Protein AF-0000000068150503 (afdb_homodimer)

InterPro domains:
  IPR011051 RmlC-like cupin domain superfamily [SSF51182] (28-133)
  IPR013096 Cupin 2, conserved barrel [PF07883] (53-126)
  IPR014710 RmlC-like jelly roll fold [G3DSA:2.60.120.10] (25-133)

pLDDT: mean 85.91, std 23.99, range [29.61, 98.94]

Organism: Rhizobium meliloti (strain 1021) (NCBI:txid266834)

Nearest PDB structures (foldseek):
  3h8u-assembly1_B  TM=7.677E-01  e=3.379E-06  Klebsiella pneumoniae subsp. pneumoniae MGH 78578
  3h8u-assembly1_A  TM=7.561E-01  e=9.563E-06  Klebsiella pneumoniae subsp. pneumoniae MGH 78578
  2q30-assembly1_A  TM=8.534E-01  e=2.963E-04  Oleidesulfovibrio alaskensis G20
  3i7d-assembly1_A  TM=6.944E-01  e=3.511E-05  Ruegeria pomeroyi DSS-3
  8x0v-assembly1_B  TM=6.786E-01  e=1.103E-04  Stachybotrys sp.

Foldseek 3Di:
DPPPPPDPPPPPPPPPPPPPQPQDPVGWDQKGKDFDDWDDDPVDPQKIKTKIKIKGDQWTWGAKKAFALQKKKKKFKQAAKWFWDKAPDDTDIHHHGDIDIDHRPIMTGTITGPGNHGMIMMMIIITGGPPDPDTIGHDDD/DPPPPPDPPPPPPPPPPPPPQPQPPVWWDQKGKDFDDWDDDPVDPQKIKTKIKIKGDQWTWGAKKAFALFKKKKKFKQAAKWFWDKAPDDTDIHHHGDIDIDHRPIITHTITGPGNHGMIMMMIIITGGPPDPDTIGHDDD

Structure (mmCIF, N/CA/C/O backbone):
data_AF-0000000068150503-model_v1
#
loop_
_entity.id
_entity.type
_entity.pdbx_description
1 polymer 'Conserved hypothetical exported protein'
#
loop_
_atom_site.group_PDB
_atom_site.id
_atom_site.type_symbol
_atom_site.label_atom_id
_atom_site.label_alt_id
_atom_site.label_comp_id
_atom_site.label_asym_id
_atom_site.label_entity_id
_atom_site.label_seq_id
_atom_site.pdbx_PDB_ins_code
_atom_site.Cartn_x
_atom_site.Cartn_y
_atom_site.Cartn_z
_atom_site.occupancy
_atom_site.B_iso_or_equiv
_atom_site.auth_seq_id
_atom_site.auth_comp_id
_atom_site.auth_asym_id
_atom_site.auth_atom_id
_atom_site.pdbx_PDB_model_num
ATOM 1 N N . MET A 1 1 ? -0.718 -32.125 64.562 1 30.86 1 MET A N 1
ATOM 2 C CA . MET A 1 1 ? -1.307 -32.375 63.281 1 30.86 1 MET A CA 1
ATOM 3 C C . MET A 1 1 ? -0.824 -31.359 62.25 1 30.86 1 MET A C 1
ATOM 5 O O . MET A 1 1 ? -1.175 -30.188 62.312 1 30.86 1 MET A O 1
ATOM 9 N N . ILE A 1 2 ? 0.486 -31.469 61.781 1 41.12 2 ILE A N 1
ATOM 10 C CA . ILE A 1 2 ? 1.284 -30.609 60.938 1 41.12 2 ILE A CA 1
ATOM 11 C C . ILE A 1 2 ? 0.647 -30.531 59.531 1 41.12 2 ILE A C 1
ATOM 13 O O . ILE A 1 2 ? 0.452 -31.562 58.875 1 41.12 2 ILE A O 1
ATOM 17 N N . LYS A 1 3 ? -0.2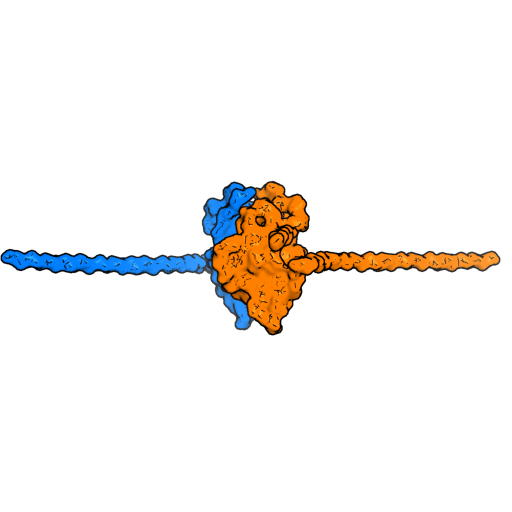42 -29.484 59.312 1 39.81 3 LYS A N 1
ATOM 18 C CA . LYS A 1 3 ? -0.907 -29.172 58.062 1 39.81 3 LYS A CA 1
ATOM 19 C C . LYS A 1 3 ? 0.107 -28.984 56.938 1 39.81 3 LYS A C 1
ATOM 21 O O . LYS A 1 3 ? 0.992 -28.125 57.031 1 39.81 3 LYS A O 1
ATOM 26 N N . THR A 1 4 ? 0.629 -30.031 56.25 1 37.84 4 THR A N 1
ATOM 27 C CA . THR A 1 4 ? 1.529 -30 55.094 1 37.84 4 THR A CA 1
ATOM 28 C C . THR A 1 4 ? 0.917 -29.203 53.938 1 37.84 4 THR A C 1
ATOM 30 O O . THR A 1 4 ? -0.194 -29.5 53.5 1 37.84 4 THR A O 1
ATOM 33 N N . LEU A 1 5 ? 1.122 -27.922 53.906 1 43.03 5 LEU A N 1
ATOM 34 C CA . LEU A 1 5 ? 0.71 -27.016 52.844 1 43.03 5 LEU A CA 1
ATOM 35 C C . LEU A 1 5 ? 1.316 -27.453 51.5 1 43.03 5 LEU A C 1
ATOM 37 O O . LEU A 1 5 ? 2.539 -27.547 51.375 1 43.03 5 LEU A O 1
ATOM 41 N N . HIS A 1 6 ? 0.652 -28.312 50.719 1 39 6 HIS A N 1
ATOM 42 C CA . HIS A 1 6 ? 1.068 -28.734 49.406 1 39 6 HIS A CA 1
ATOM 43 C C . HIS A 1 6 ? 1.061 -27.562 48.406 1 39 6 HIS A C 1
ATOM 45 O O . HIS A 1 6 ? 0.109 -26.781 48.406 1 39 6 HIS A O 1
ATOM 51 N N . PHE A 1 7 ? 2.213 -27.016 48.156 1 38.53 7 PHE A N 1
ATOM 52 C CA . PHE A 1 7 ? 2.457 -25.953 47.156 1 38.53 7 PHE A CA 1
ATOM 53 C C . PHE A 1 7 ? 2.141 -26.438 45.75 1 38.53 7 PHE A C 1
ATOM 55 O O . PHE A 1 7 ? 2.66 -27.469 45.312 1 38.53 7 PHE A O 1
ATOM 62 N N . ALA A 1 8 ? 0.939 -26.109 45.219 1 38.66 8 ALA A N 1
ATOM 63 C CA . ALA A 1 8 ? 0.504 -26.422 43.844 1 38.66 8 ALA A CA 1
ATOM 64 C C . ALA A 1 8 ? 1.353 -25.672 42.812 1 38.66 8 ALA A C 1
ATOM 66 O O . ALA A 1 8 ? 1.452 -24.438 42.875 1 38.66 8 ALA A O 1
ATOM 67 N N . VAL A 1 9 ? 2.449 -26.328 42.25 1 36.06 9 VAL A N 1
ATOM 68 C CA . VAL A 1 9 ? 3.262 -25.781 41.188 1 36.06 9 VAL A CA 1
ATOM 69 C C . VAL A 1 9 ? 2.426 -25.672 39.906 1 36.06 9 VAL A C 1
ATOM 71 O O . VAL A 1 9 ? 1.889 -26.672 39.406 1 36.06 9 VAL A O 1
ATOM 74 N N . VAL A 1 10 ? 1.718 -24.516 39.656 1 38.59 10 VAL A N 1
ATOM 75 C CA . VAL A 1 10 ? 1.025 -24.234 38.406 1 38.59 10 VAL A CA 1
ATOM 76 C C . VAL A 1 10 ? 2.033 -24.203 37.25 1 38.59 10 VAL A C 1
ATOM 78 O O . VAL A 1 10 ? 2.928 -23.359 37.219 1 38.59 10 VAL A O 1
ATOM 81 N N . LEU A 1 11 ? 2.377 -25.359 36.594 1 36.56 11 LEU A N 1
ATOM 82 C CA . LEU A 1 11 ? 3.174 -25.391 35.375 1 36.56 11 LEU A CA 1
ATOM 83 C C . LEU A 1 11 ? 2.461 -24.656 34.219 1 36.56 11 LEU A C 1
ATOM 85 O O . LEU A 1 11 ? 1.371 -25.047 33.812 1 36.56 11 LEU A O 1
ATOM 89 N N . ALA A 1 12 ? 2.66 -23.359 34.062 1 36.41 12 ALA A N 1
ATOM 90 C CA . ALA A 1 12 ? 2.18 -22.609 32.906 1 36.41 12 ALA A CA 1
ATOM 91 C C . ALA A 1 12 ? 2.822 -23.125 31.625 1 36.41 12 ALA A C 1
ATOM 93 O O . ALA A 1 12 ? 4.043 -23.078 31.484 1 36.41 12 ALA A O 1
ATOM 94 N N . ALA A 1 13 ? 2.199 -24.141 30.922 1 37.88 13 ALA A N 1
ATOM 95 C CA . ALA A 1 13 ? 2.613 -24.547 29.594 1 37.88 13 ALA A CA 1
ATOM 96 C C . ALA A 1 13 ? 2.592 -23.359 28.625 1 37.88 13 ALA A C 1
ATOM 98 O O . ALA A 1 13 ? 1.581 -22.656 28.516 1 37.88 13 ALA A O 1
ATOM 99 N N . LEU A 1 14 ? 3.756 -22.75 28.375 1 36.34 14 LEU A N 1
ATOM 100 C CA . LEU A 1 14 ? 3.953 -21.75 27.328 1 36.34 14 LEU A CA 1
ATOM 101 C C . LEU A 1 14 ? 3.529 -22.312 25.969 1 36.34 14 LEU A C 1
ATOM 103 O O . LEU A 1 14 ? 4.109 -23.281 25.484 1 36.34 14 LEU A O 1
ATOM 107 N N . LEU A 1 15 ? 2.236 -22.203 25.578 1 34.78 15 LEU A N 1
ATOM 108 C CA . LEU A 1 15 ? 1.796 -22.484 24.219 1 34.78 15 LEU A CA 1
ATOM 109 C C . LEU A 1 15 ? 2.594 -21.672 23.203 1 34.78 15 LEU A C 1
ATOM 111 O O . LEU A 1 15 ? 2.498 -20.438 23.188 1 34.78 15 LEU A O 1
ATOM 115 N N . SER A 1 16 ? 3.793 -22.109 22.812 1 33.41 16 SER A N 1
ATOM 116 C CA . SER A 1 16 ? 4.449 -21.5 21.656 1 33.41 16 SER A CA 1
ATOM 117 C C . SER A 1 16 ? 3.57 -21.578 20.422 1 33.41 16 SER A C 1
ATOM 119 O O . SER A 1 16 ? 3.18 -22.672 20 1 33.41 16 SER A O 1
ATOM 121 N N . GLY A 1 17 ? 2.684 -20.672 20.172 1 34.94 17 GLY A N 1
ATOM 122 C CA . GLY A 1 17 ? 1.996 -20.562 18.906 1 34.94 17 GLY A CA 1
ATOM 123 C C . GLY A 1 17 ? 2.938 -20.609 17.719 1 34.94 17 GLY A C 1
ATOM 124 O O . GLY A 1 17 ? 3.684 -19.656 17.469 1 34.94 17 GLY A O 1
ATOM 125 N N . THR A 1 18 ? 3.525 -21.781 17.359 1 33.75 18 THR A N 1
ATOM 126 C CA . THR A 1 18 ? 4.211 -21.859 16.078 1 33.75 18 THR A CA 1
ATOM 127 C C . THR A 1 18 ? 3.279 -21.453 14.938 1 33.75 18 THR A C 1
ATOM 129 O O . THR A 1 18 ? 2.209 -22.047 14.766 1 33.75 18 THR A O 1
ATOM 132 N N . ALA A 1 19 ? 3.242 -20.203 14.555 1 38.06 19 ALA A N 1
ATOM 133 C CA . ALA A 1 19 ? 2.641 -19.859 13.266 1 38.06 19 ALA A CA 1
ATOM 134 C C . ALA A 1 19 ? 3.168 -20.766 12.156 1 38.06 19 ALA A C 1
ATOM 136 O O . ALA A 1 19 ? 4.355 -20.734 11.836 1 38.06 19 ALA A O 1
ATOM 137 N N . LEU A 1 20 ? 2.613 -21.891 11.93 1 31.78 20 LEU A N 1
ATOM 138 C CA . LEU A 1 20 ? 2.863 -22.656 10.719 1 31.78 20 LEU A CA 1
ATOM 139 C C . LEU A 1 20 ? 2.881 -21.75 9.492 1 31.78 20 LEU A C 1
ATOM 141 O O . LEU A 1 20 ? 1.909 -21.031 9.234 1 31.78 20 LEU A O 1
ATOM 145 N N . ALA A 1 21 ? 4.023 -21.281 9.102 1 38.41 21 ALA A N 1
ATOM 146 C CA . ALA A 1 21 ? 4.152 -20.828 7.719 1 38.41 21 ALA A CA 1
ATOM 147 C C . ALA A 1 21 ? 3.689 -21.922 6.75 1 38.41 21 ALA A C 1
ATOM 149 O O . ALA A 1 21 ? 4.176 -23.047 6.793 1 38.41 21 ALA A O 1
ATOM 150 N N . HIS A 1 22 ? 2.516 -21.953 6.309 1 36.5 22 HIS A N 1
ATOM 151 C CA . HIS A 1 22 ? 2.092 -22.906 5.281 1 36.5 22 HIS A CA 1
ATOM 152 C C . HIS A 1 22 ? 3.109 -22.984 4.152 1 36.5 22 HIS A C 1
ATOM 154 O O . HIS A 1 22 ? 3.334 -22 3.443 1 36.5 22 HIS A O 1
ATOM 160 N N . ASP A 1 23 ? 4 -23.891 4 1 36.06 23 ASP A N 1
ATOM 161 C CA . ASP A 1 23 ? 4.816 -24.328 2.871 1 36.06 23 ASP A CA 1
ATOM 162 C C . ASP A 1 23 ? 3.945 -24.875 1.741 1 36.06 23 ASP A C 1
ATOM 164 O O . ASP A 1 23 ? 3.359 -25.953 1.864 1 36.06 23 ASP A O 1
ATOM 168 N N . SER A 1 24 ? 3.072 -24.297 0.95 1 39.59 24 SER A N 1
ATOM 169 C CA . SER A 1 24 ? 2.354 -24.922 -0.156 1 39.59 24 SER A CA 1
ATOM 170 C C . SER A 1 24 ? 3.312 -25.625 -1.113 1 39.59 24 SER A C 1
ATOM 172 O O . SER A 1 24 ? 4.359 -25.078 -1.463 1 39.59 24 SER A O 1
ATOM 174 N N . SER A 1 25 ? 3.311 -26.844 -1.47 1 38.25 25 SER A N 1
ATOM 175 C CA . SER A 1 25 ? 4.02 -27.875 -2.229 1 38.25 25 SER A CA 1
ATOM 176 C C . SER A 1 25 ? 4.309 -27.406 -3.652 1 38.25 25 SER A C 1
ATOM 178 O O . SER A 1 25 ? 5.41 -27.609 -4.168 1 38.25 25 SER A O 1
ATOM 180 N N . GLY A 1 26 ? 3.463 -27.594 -4.766 1 45.31 26 GLY A N 1
ATOM 181 C CA . GLY A 1 26 ? 3.785 -27.531 -6.18 1 45.31 26 GLY A CA 1
ATOM 182 C C . GLY A 1 26 ? 4.574 -26.281 -6.551 1 45.31 26 GLY A C 1
ATOM 183 O O . GLY A 1 26 ? 4.02 -25.328 -7.105 1 45.31 26 GLY A O 1
ATOM 184 N N . GLY A 1 27 ? 5.172 -25.469 -5.402 1 56.56 27 GLY A N 1
ATOM 185 C CA . GLY A 1 27 ? 5.18 -24.578 -4.254 1 56.56 27 GLY A CA 1
ATOM 186 C C . GLY A 1 27 ? 6.117 -23.391 -4.418 1 56.56 27 GLY A C 1
ATOM 187 O O . GLY A 1 27 ? 6.895 -23.344 -5.371 1 56.56 27 GLY A O 1
ATOM 188 N N . ASP A 1 28 ? 5.789 -22.312 -3.824 1 71.38 28 ASP A N 1
ATOM 189 C CA . ASP A 1 28 ? 6.707 -21.188 -3.617 1 71.38 28 ASP A CA 1
ATOM 190 C C . ASP A 1 28 ? 8.109 -21.688 -3.271 1 71.38 28 ASP A C 1
ATOM 192 O O . ASP A 1 28 ? 8.266 -22.672 -2.543 1 71.38 28 ASP A O 1
ATOM 196 N N . GLU A 1 29 ? 9.016 -21.469 -4.207 1 89.81 29 GLU A N 1
ATOM 197 C CA . GLU A 1 29 ? 10.391 -21.688 -3.771 1 89.81 29 GLU A CA 1
ATOM 198 C C . GLU A 1 29 ? 11.055 -20.375 -3.375 1 89.81 29 GLU A C 1
ATOM 200 O O . GLU A 1 29 ? 11.031 -19.406 -4.133 1 89.81 29 GLU A O 1
ATOM 205 N N . GLY A 1 30 ? 11.547 -20.438 -2.203 1 96.56 30 GLY A N 1
ATOM 206 C CA . GLY A 1 30 ? 12.242 -19.25 -1.739 1 96.56 30 GLY A CA 1
ATOM 207 C C . GLY A 1 30 ? 11.328 -18.062 -1.521 1 96.56 30 GLY A C 1
ATOM 208 O O . GLY A 1 30 ? 11.727 -16.922 -1.722 1 96.56 30 GLY A O 1
ATOM 209 N N . ALA A 1 31 ? 10.055 -18.391 -1.333 1 97.75 31 ALA A N 1
ATOM 210 C CA . ALA A 1 31 ? 9.102 -17.328 -1.073 1 97.75 31 ALA A CA 1
ATOM 211 C C . ALA A 1 31 ? 8.469 -17.469 0.309 1 97.75 31 ALA A C 1
ATOM 213 O O . ALA A 1 31 ? 8.055 -18.562 0.695 1 97.75 31 ALA A O 1
ATOM 214 N N . LYS A 1 32 ? 8.484 -16.406 1.091 1 97.5 32 LYS A N 1
ATOM 215 C CA . LYS A 1 32 ? 7.777 -16.297 2.365 1 97.5 32 LYS A CA 1
ATOM 216 C C . LYS A 1 32 ? 6.629 -15.305 2.285 1 97.5 32 LYS A C 1
ATOM 218 O O . LYS A 1 32 ? 6.84 -14.141 1.936 1 97.5 32 LYS A O 1
ATOM 223 N N . VAL A 1 33 ? 5.391 -15.805 2.586 1 97.88 33 VAL A N 1
ATOM 224 C CA . VAL A 1 33 ? 4.191 -14.984 2.504 1 97.88 33 VAL A CA 1
ATOM 225 C C . VAL A 1 33 ? 3.633 -14.742 3.906 1 97.88 33 VAL A C 1
ATOM 227 O O . VAL A 1 33 ? 3.303 -15.688 4.621 1 97.88 33 VAL A O 1
ATOM 230 N N . THR A 1 34 ? 3.52 -13.5 4.324 1 98.12 34 THR A N 1
ATOM 231 C CA . THR A 1 34 ? 3.113 -13.156 5.684 1 98.12 34 THR A CA 1
ATOM 232 C C . THR A 1 34 ? 2.014 -12.094 5.672 1 98.12 34 THR A C 1
ATOM 234 O O . THR A 1 34 ? 2.143 -11.07 5 1 98.12 34 THR A O 1
ATOM 237 N N . LEU A 1 35 ? 0.868 -12.414 6.383 1 98.56 35 LEU A N 1
ATOM 238 C CA . LEU A 1 35 ? -0.104 -11.359 6.66 1 98.56 35 LEU A CA 1
ATOM 239 C C . LEU A 1 35 ? 0.431 -10.383 7.699 1 98.56 35 LEU A C 1
ATOM 241 O O . LEU A 1 35 ? 0.533 -10.719 8.883 1 98.56 35 LEU A O 1
ATOM 245 N N . VAL A 1 36 ? 0.699 -9.109 7.273 1 98.69 36 VAL A N 1
ATOM 246 C CA . VAL A 1 36 ? 1.41 -8.211 8.18 1 98.69 36 VAL A CA 1
ATOM 247 C C . VAL A 1 36 ? 0.464 -7.117 8.672 1 98.69 36 VAL A C 1
ATOM 249 O O . VAL A 1 36 ? 0.811 -6.348 9.57 1 98.69 36 VAL A O 1
ATOM 252 N N . TYR A 1 37 ? -0.652 -7.016 8.125 1 98.75 37 TYR A N 1
ATOM 253 C CA . TYR A 1 37 ? -1.612 -5.984 8.508 1 98.75 37 TYR A CA 1
ATOM 254 C C . TYR A 1 37 ? -3.033 -6.406 8.148 1 98.75 37 TYR A C 1
ATOM 256 O O . TYR A 1 37 ? -3.264 -7.004 7.094 1 98.75 37 TYR A O 1
ATOM 264 N N . GLU A 1 38 ? -3.953 -6.148 8.969 1 98.81 38 GLU A N 1
ATOM 265 C CA . GLU A 1 38 ? -5.375 -6.316 8.688 1 98.81 38 GLU A CA 1
ATOM 266 C C . GLU A 1 38 ? -6.215 -5.312 9.469 1 98.81 38 GLU A C 1
ATOM 268 O O . GLU A 1 38 ? -5.992 -5.109 10.664 1 98.81 38 GLU A O 1
ATOM 273 N N . HIS A 1 39 ? -7.125 -4.676 8.789 1 98.81 39 HIS A N 1
ATOM 274 C CA . HIS A 1 39 ? -8.062 -3.756 9.43 1 98.81 39 HIS A CA 1
ATOM 275 C C . HIS A 1 39 ? -9.359 -3.66 8.641 1 98.81 39 HIS A C 1
ATOM 277 O O . HIS A 1 39 ? -9.344 -3.461 7.422 1 98.81 39 HIS A O 1
ATOM 283 N N . GLU A 1 40 ? -10.469 -3.785 9.367 1 98.75 40 GLU A N 1
ATOM 284 C CA . GLU A 1 40 ? -11.75 -3.525 8.719 1 98.75 40 GLU A CA 1
ATOM 285 C C . GLU A 1 40 ? -11.859 -2.068 8.281 1 98.75 40 GLU A C 1
ATOM 287 O O . GLU A 1 40 ? -11.406 -1.165 8.984 1 98.75 40 GLU A O 1
ATOM 292 N N . LEU A 1 41 ? -12.5 -1.891 7.137 1 98.75 41 LEU A N 1
ATOM 293 C CA . LEU A 1 41 ? -12.727 -0.533 6.652 1 98.75 41 LEU A CA 1
ATOM 294 C C . LEU A 1 41 ? -13.961 0.075 7.305 1 98.75 41 LEU A C 1
ATOM 296 O O . LEU A 1 41 ? -15.078 -0.411 7.102 1 98.75 41 LEU A O 1
ATOM 300 N N . PRO A 1 42 ? -13.773 1.178 7.992 1 98.06 42 PRO A N 1
ATOM 301 C CA . PRO A 1 42 ? -14.906 1.738 8.727 1 98.06 42 PRO A CA 1
ATOM 302 C C . PRO A 1 42 ? -16.016 2.23 7.801 1 98.06 42 PRO A C 1
ATOM 304 O O . PRO A 1 42 ? -17.203 2.137 8.148 1 98.06 42 PRO A O 1
ATOM 307 N N . ASN A 1 43 ? -15.648 2.684 6.582 1 96.12 43 ASN A N 1
ATOM 308 C CA . ASN A 1 43 ? -16.641 3.309 5.719 1 96.12 43 ASN A CA 1
ATOM 309 C C . ASN A 1 43 ? -16.984 2.424 4.527 1 96.12 43 ASN A C 1
ATOM 311 O O . ASN A 1 43 ? -17.594 2.887 3.559 1 96.12 43 ASN A O 1
ATOM 315 N N . VAL A 1 44 ? -16.547 1.212 4.535 1 97.81 44 VAL A N 1
ATOM 316 C CA . VAL A 1 44 ? -16.906 0.222 3.525 1 97.81 44 VAL A CA 1
ATOM 317 C C . VAL A 1 44 ? -17.297 -1.088 4.203 1 97.81 44 VAL A C 1
ATOM 319 O O . VAL A 1 44 ? -16.516 -2.041 4.23 1 97.81 44 VAL A O 1
ATOM 322 N N . PRO A 1 45 ? -18.547 -1.162 4.648 1 96.75 45 PRO A N 1
ATOM 323 C CA . PRO A 1 45 ? -18.969 -2.342 5.418 1 96.75 45 PRO A CA 1
ATOM 324 C C . PRO A 1 45 ? -18.703 -3.648 4.676 1 96.75 45 PRO A C 1
ATOM 326 O O . PRO A 1 45 ? -18.953 -3.746 3.473 1 96.75 45 PRO A O 1
ATOM 329 N N . GLY A 1 46 ? -18.078 -4.566 5.418 1 98.19 46 GLY A N 1
ATOM 330 C CA . GLY A 1 46 ? -17.859 -5.902 4.895 1 98.19 46 GLY A CA 1
ATOM 331 C C . GLY A 1 46 ? -16.516 -6.055 4.207 1 98.19 46 GLY A C 1
ATOM 332 O O . GLY A 1 46 ? -16.156 -7.148 3.754 1 98.19 46 GLY A O 1
ATOM 333 N N . LYS A 1 47 ? -15.781 -5 4.141 1 98.81 47 LYS A N 1
ATOM 334 C CA . LYS A 1 47 ? -14.477 -5.051 3.49 1 98.81 47 LYS A CA 1
ATOM 335 C C . LYS A 1 47 ? -13.359 -4.742 4.48 1 98.81 47 LYS A C 1
ATOM 337 O O . LYS A 1 47 ? -13.578 -4.035 5.469 1 98.81 47 LYS A O 1
ATOM 342 N N . SER A 1 48 ? -12.195 -5.32 4.207 1 98.88 48 SER A N 1
ATOM 343 C CA . SER A 1 48 ? -10.977 -5.059 4.961 1 98.88 48 SER A CA 1
ATOM 344 C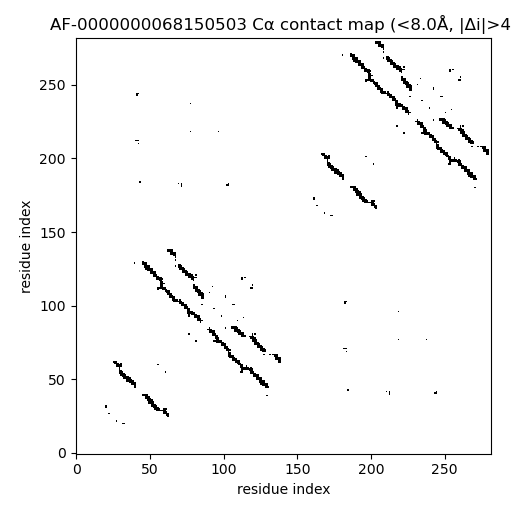 C . SER A 1 48 ? -9.82 -4.703 4.035 1 98.88 48 SER A C 1
ATOM 346 O O . SER A 1 48 ? -9.805 -5.105 2.869 1 98.88 48 SER A O 1
ATOM 348 N N . VAL A 1 49 ? -8.953 -3.885 4.574 1 98.94 49 VAL A N 1
ATOM 349 C CA . VAL A 1 49 ? -7.609 -3.803 4.016 1 98.94 49 VAL A CA 1
ATOM 350 C C . VAL A 1 49 ? -6.715 -4.859 4.66 1 98.94 49 VAL A C 1
ATOM 352 O O . VAL A 1 49 ? -6.688 -4.996 5.887 1 98.94 49 VAL A O 1
ATOM 355 N N . LYS A 1 50 ? -6.043 -5.629 3.848 1 98.88 50 LYS A N 1
ATOM 356 C CA . LYS A 1 50 ? -5.051 -6.602 4.301 1 98.88 50 LYS A CA 1
ATOM 357 C C . LYS A 1 50 ? -3.717 -6.395 3.59 1 98.88 50 LYS A C 1
ATOM 359 O O . LYS A 1 50 ? -3.676 -6.223 2.371 1 98.88 50 LYS A O 1
ATOM 364 N N . GLY A 1 51 ? -2.662 -6.277 4.367 1 98.81 51 GLY A N 1
ATOM 365 C CA . GLY A 1 51 ? -1.311 -6.223 3.832 1 98.81 51 GLY A CA 1
ATOM 366 C C . GLY A 1 51 ? -0.593 -7.559 3.887 1 98.81 51 GLY A C 1
ATOM 367 O O . GLY A 1 51 ? -0.435 -8.141 4.961 1 98.81 51 GLY A O 1
ATOM 368 N N . VAL A 1 52 ? -0.143 -8.023 2.764 1 98.81 52 VAL A N 1
ATOM 369 C CA . VAL A 1 52 ? 0.581 -9.289 2.654 1 98.81 52 VAL A CA 1
ATOM 370 C C . VAL A 1 52 ? 2 -9.031 2.152 1 98.81 52 VAL A C 1
ATOM 372 O O . VAL A 1 52 ? 2.189 -8.492 1.061 1 98.81 52 VAL A O 1
ATOM 375 N N . LEU A 1 53 ? 2.943 -9.383 2.969 1 98.81 53 LEU A N 1
ATOM 376 C CA . LEU A 1 53 ? 4.348 -9.258 2.592 1 98.81 53 LEU A CA 1
ATOM 377 C C . LEU A 1 53 ? 4.859 -10.555 1.975 1 98.81 53 LEU A C 1
ATOM 379 O O . LEU A 1 53 ? 4.719 -11.625 2.566 1 98.81 53 LEU A O 1
ATOM 383 N N . VAL A 1 54 ? 5.402 -10.445 0.801 1 98.75 54 VAL A N 1
ATOM 384 C CA . VAL A 1 54 ? 6.055 -11.57 0.137 1 98.75 54 VAL A CA 1
ATOM 385 C C . VAL A 1 54 ? 7.559 -11.328 0.071 1 98.75 54 VAL A C 1
ATOM 387 O O . VAL A 1 54 ? 8.008 -10.344 -0.521 1 98.75 54 VAL A O 1
ATOM 390 N N . GLU A 1 55 ? 8.281 -12.148 0.696 1 98.75 55 GLU A N 1
ATOM 391 C CA . GLU A 1 55 ? 9.742 -12.086 0.674 1 98.75 55 GLU A CA 1
ATOM 392 C C . GLU A 1 55 ? 10.336 -13.211 -0.176 1 98.75 55 GLU A C 1
ATOM 394 O O . GLU A 1 55 ? 10.109 -14.391 0.103 1 98.75 55 GLU A O 1
ATOM 399 N N . TYR A 1 56 ? 11.039 -12.828 -1.188 1 98.69 56 TYR A N 1
ATOM 400 C CA . TYR A 1 56 ? 11.688 -13.781 -2.074 1 98.69 56 TYR A CA 1
ATOM 401 C C . TYR A 1 56 ? 13.18 -13.891 -1.763 1 98.69 56 TYR A C 1
ATOM 403 O O . TYR A 1 56 ? 13.883 -12.883 -1.729 1 98.69 56 TYR A O 1
ATOM 411 N N . ALA A 1 57 ? 13.648 -15.078 -1.534 1 98.69 57 ALA A N 1
ATOM 412 C CA . ALA A 1 57 ? 15.086 -15.328 -1.549 1 98.69 57 ALA A CA 1
ATOM 413 C C . ALA A 1 57 ? 15.664 -15.133 -2.947 1 98.69 57 ALA A C 1
ATOM 415 O O . ALA A 1 57 ? 14.914 -14.992 -3.92 1 98.69 57 ALA A O 1
ATOM 416 N N . PRO A 1 58 ? 17.078 -14.984 -3.02 1 98.62 58 PRO A N 1
ATOM 417 C CA . PRO A 1 58 ? 17.656 -15 -4.363 1 98.62 58 PRO A CA 1
ATOM 418 C C . PRO A 1 58 ? 17.125 -16.141 -5.227 1 98.62 58 PRO A C 1
ATOM 420 O O . PRO A 1 58 ? 17.141 -17.297 -4.797 1 98.62 58 PRO A O 1
ATOM 423 N N . GLY A 1 59 ? 16.531 -15.789 -6.332 1 97.88 59 GLY A N 1
ATOM 424 C CA . GLY A 1 59 ? 16.016 -16.781 -7.258 1 97.88 59 GLY A CA 1
ATOM 425 C C . GLY A 1 59 ? 14.625 -17.281 -6.883 1 97.88 59 GLY A C 1
ATOM 426 O O . GLY A 1 59 ? 14.055 -18.125 -7.582 1 97.88 59 GLY A O 1
ATOM 427 N N . GLY A 1 60 ? 14.07 -16.75 -5.871 1 98.5 60 GLY A N 1
ATOM 428 C CA . GLY A 1 60 ? 12.781 -17.219 -5.383 1 98.5 60 GLY A CA 1
ATOM 429 C C . GLY A 1 60 ? 11.625 -16.828 -6.281 1 98.5 60 GLY A C 1
ATOM 430 O O . GLY A 1 60 ? 11.711 -15.852 -7.023 1 98.5 60 GLY A O 1
ATOM 431 N N . PHE A 1 61 ? 10.531 -17.594 -6.164 1 98.12 61 PHE A N 1
ATOM 432 C CA . PHE A 1 61 ? 9.344 -17.328 -6.973 1 98.12 61 PHE A CA 1
ATOM 433 C C . PHE A 1 61 ? 8.102 -17.922 -6.332 1 98.12 61 PHE A C 1
ATOM 435 O O . PHE A 1 61 ? 8.203 -18.75 -5.422 1 98.12 61 PHE A O 1
ATOM 442 N N . SER A 1 62 ? 6.973 -17.422 -6.758 1 97.06 62 SER A N 1
ATOM 443 C CA . SER A 1 62 ? 5.672 -17.984 -6.426 1 97.06 62 SER A CA 1
ATOM 444 C C . SER A 1 62 ? 5.035 -18.656 -7.641 1 97.06 62 SER A C 1
ATOM 446 O O . SER A 1 62 ? 5.105 -18.125 -8.75 1 97.06 62 SER A O 1
ATOM 448 N N . GLU A 1 63 ? 4.379 -19.781 -7.402 1 95.56 63 GLU A N 1
ATOM 449 C CA . GLU A 1 63 ? 3.621 -20.406 -8.477 1 95.56 63 GLU A CA 1
ATOM 450 C C . GLU A 1 63 ? 2.389 -19.594 -8.844 1 95.56 63 GLU A C 1
ATOM 452 O O . GLU A 1 63 ? 1.919 -18.766 -8.047 1 95.56 63 GLU A O 1
ATOM 457 N N . GLY A 1 64 ? 1.89 -19.797 -10.055 1 96.75 64 GLY A N 1
ATOM 458 C CA . GLY A 1 64 ? 0.686 -19.109 -10.484 1 96.75 64 GLY A CA 1
ATOM 459 C C . GLY A 1 64 ? -0.484 -19.297 -9.539 1 96.75 64 GLY A C 1
ATOM 460 O O . GLY A 1 64 ? -0.695 -20.391 -9.016 1 96.75 64 GLY A O 1
ATOM 461 N N . HIS A 1 65 ? -1.284 -18.266 -9.375 1 97.88 65 HIS A N 1
ATOM 462 C CA . HIS A 1 65 ? -2.375 -18.297 -8.406 1 97.88 65 HIS A CA 1
ATOM 463 C C . HIS A 1 65 ? -3.436 -17.25 -8.727 1 97.88 65 HIS A C 1
ATOM 465 O O . HIS A 1 65 ? -3.234 -16.406 -9.602 1 97.88 65 HIS A O 1
ATOM 471 N N . THR A 1 66 ? -4.566 -17.422 -8.102 1 98.19 66 THR A N 1
ATOM 472 C CA . THR A 1 66 ? -5.625 -16.422 -8.07 1 98.19 66 THR A CA 1
ATOM 473 C C . THR A 1 66 ? -5.906 -15.969 -6.641 1 98.19 66 THR A C 1
ATOM 475 O O . THR A 1 66 ? -5.363 -16.531 -5.688 1 98.19 66 THR A O 1
ATOM 478 N N . HIS A 1 67 ? -6.691 -14.906 -6.562 1 98.38 67 HIS A N 1
ATOM 479 C CA . HIS A 1 67 ? -7.141 -14.375 -5.281 1 98.38 67 HIS A CA 1
ATOM 480 C C . HIS A 1 67 ? -8.656 -14.453 -5.152 1 98.38 67 HIS A C 1
ATOM 482 O O . HIS A 1 67 ? -9.344 -14.82 -6.105 1 98.38 67 HIS A O 1
ATOM 488 N N . PRO A 1 68 ? -9.188 -14.227 -3.891 1 98 68 PRO A N 1
ATOM 489 C CA . PRO A 1 68 ? -10.648 -14.172 -3.799 1 98 68 PRO A CA 1
ATOM 490 C C . PRO A 1 68 ? -11.266 -13.234 -4.84 1 98 68 PRO A C 1
ATOM 492 O O . PRO A 1 68 ? -10.711 -12.18 -5.133 1 98 68 PRO A O 1
ATOM 495 N N . VAL A 1 69 ? -12.398 -13.562 -5.312 1 97.38 69 VAL A N 1
ATOM 496 C CA . VAL A 1 69 ? -13.047 -12.789 -6.371 1 97.38 69 VAL A CA 1
ATOM 497 C C . VAL A 1 69 ? -13.398 -11.398 -5.859 1 97.38 69 VAL A C 1
ATOM 499 O O . VAL A 1 69 ? -13.57 -10.461 -6.645 1 97.38 69 VAL A O 1
ATOM 502 N N . SER A 1 70 ? -13.445 -11.219 -4.582 1 98.12 70 SER A N 1
ATOM 503 C CA . SER A 1 70 ? -13.766 -9.93 -3.988 1 98.12 70 SER A CA 1
ATOM 504 C C . SER A 1 70 ? -12.531 -9.031 -3.916 1 98.12 70 SER A C 1
ATOM 506 O O . SER A 1 70 ? -12.633 -7.844 -3.607 1 98.12 70 SER A O 1
ATOM 508 N N . ALA A 1 71 ? -11.43 -9.562 -4.238 1 98.75 71 ALA A N 1
ATOM 509 C CA . ALA A 1 71 ? -10.188 -8.875 -3.904 1 98.75 71 ALA A CA 1
ATOM 510 C C . ALA A 1 71 ? -9.75 -7.949 -5.039 1 98.75 71 ALA A C 1
ATOM 512 O O . ALA A 1 71 ? -9.719 -8.359 -6.203 1 98.75 71 ALA A O 1
ATOM 513 N N . PHE A 1 72 ? -9.477 -6.711 -4.73 1 98.88 72 PHE A N 1
ATOM 514 C CA . PHE A 1 72 ? -8.602 -5.82 -5.484 1 98.88 72 PHE A CA 1
ATOM 515 C C . PHE A 1 72 ? -7.242 -5.699 -4.801 1 98.88 72 PHE A C 1
ATOM 517 O O . PHE A 1 72 ? -7.172 -5.516 -3.582 1 98.88 72 PHE A O 1
ATOM 524 N N . ILE A 1 73 ? -6.145 -5.777 -5.59 1 98.94 73 ILE A N 1
ATOM 525 C CA . ILE A 1 73 ? -4.809 -5.762 -5.004 1 98.94 73 ILE A CA 1
ATOM 526 C C . ILE A 1 73 ? -3.984 -4.641 -5.629 1 98.94 73 ILE A C 1
ATOM 528 O O . ILE A 1 73 ? -3.971 -4.48 -6.852 1 98.94 73 ILE A O 1
ATOM 532 N N . TYR A 1 74 ? -3.361 -3.871 -4.832 1 98.94 74 TYR A N 1
ATOM 533 C CA . TYR A 1 74 ? -2.291 -2.949 -5.191 1 98.94 74 TYR A CA 1
ATOM 534 C C . TYR A 1 74 ? -0.953 -3.422 -4.637 1 98.94 74 TYR A C 1
ATOM 536 O O . TYR A 1 74 ? -0.737 -3.406 -3.422 1 98.94 74 TYR A O 1
ATOM 544 N N . ALA A 1 75 ? -0.034 -3.816 -5.492 1 98.94 75 ALA A N 1
ATOM 545 C CA . ALA A 1 75 ? 1.23 -4.426 -5.082 1 98.94 75 ALA A CA 1
ATOM 546 C C . ALA A 1 75 ? 2.402 -3.484 -5.355 1 98.94 75 ALA A C 1
ATOM 548 O O . ALA A 1 75 ? 2.555 -2.98 -6.469 1 98.94 75 ALA A O 1
ATOM 549 N N . THR A 1 76 ? 3.205 -3.273 -4.387 1 98.94 76 THR A N 1
ATOM 550 C CA . THR A 1 76 ? 4.379 -2.41 -4.492 1 98.94 76 THR A CA 1
ATOM 551 C C . THR A 1 76 ? 5.648 -3.184 -4.16 1 98.94 76 THR A C 1
ATOM 553 O O . THR A 1 76 ? 5.719 -3.869 -3.139 1 98.94 76 THR A O 1
ATOM 556 N N . VAL A 1 77 ? 6.695 -3.02 -5.016 1 98.94 77 VAL A N 1
ATOM 557 C CA . VAL A 1 77 ? 7.992 -3.604 -4.695 1 98.94 77 VAL A CA 1
ATOM 558 C C . VAL A 1 77 ? 8.703 -2.742 -3.652 1 98.94 77 VAL A C 1
ATOM 560 O O . VAL A 1 77 ? 8.93 -1.552 -3.875 1 98.94 77 VAL A O 1
ATOM 563 N N . LEU A 1 78 ? 9.016 -3.412 -2.531 1 98.81 78 LEU A N 1
ATOM 564 C CA . LEU A 1 78 ? 9.672 -2.674 -1.46 1 98.81 78 LEU A CA 1
ATOM 565 C C . LEU A 1 78 ? 11.188 -2.73 -1.61 1 98.81 78 LEU A C 1
ATOM 567 O O . LEU A 1 78 ? 11.891 -1.798 -1.219 1 98.81 78 LEU A O 1
ATOM 571 N N . GLU A 1 79 ? 11.688 -3.781 -2.074 1 98.69 79 GLU A N 1
ATOM 572 C CA . GLU A 1 79 ? 13.109 -4.074 -2.199 1 98.69 79 GLU A CA 1
ATOM 573 C C . GLU A 1 79 ? 13.383 -4.969 -3.404 1 98.69 79 GLU A C 1
ATOM 575 O O . GLU A 1 79 ? 12.641 -5.91 -3.668 1 98.69 79 GLU A O 1
ATOM 580 N N . GLY A 1 80 ? 14.516 -4.652 -4.09 1 98.69 80 GLY A N 1
ATOM 581 C CA . GLY A 1 80 ? 14.883 -5.465 -5.242 1 98.69 80 GLY A CA 1
ATOM 582 C C . GLY A 1 80 ? 14 -5.219 -6.449 1 98.69 80 GLY A C 1
ATOM 583 O O . GLY A 1 80 ? 13.609 -4.082 -6.723 1 98.69 80 GLY A O 1
ATOM 584 N N . ALA A 1 81 ? 13.914 -6.27 -7.25 1 98.88 81 ALA A N 1
ATOM 585 C CA . ALA A 1 81 ? 13.109 -6.23 -8.469 1 98.88 81 ALA A CA 1
ATOM 586 C C . ALA A 1 81 ? 12.344 -7.535 -8.664 1 98.88 81 ALA A C 1
ATOM 588 O O . ALA A 1 81 ? 12.875 -8.617 -8.406 1 98.88 81 ALA A O 1
ATOM 589 N N . ILE A 1 82 ? 11.125 -7.379 -9.102 1 98.94 82 ILE A N 1
ATOM 590 C CA . ILE A 1 82 ? 10.234 -8.523 -9.242 1 98.94 82 ILE A CA 1
ATOM 591 C C . ILE A 1 82 ? 9.688 -8.578 -10.664 1 98.94 82 ILE A C 1
ATOM 593 O O . ILE A 1 82 ? 9.211 -7.57 -11.195 1 98.94 82 ILE A O 1
ATOM 597 N N . ARG A 1 83 ? 9.805 -9.703 -11.258 1 98.88 83 ARG A N 1
ATOM 598 C CA . ARG A 1 83 ? 9.148 -9.992 -12.523 1 98.88 83 ARG A CA 1
ATOM 599 C C . ARG A 1 83 ? 7.734 -10.508 -12.305 1 98.88 83 ARG A C 1
ATOM 601 O O . ARG A 1 83 ? 7.527 -11.461 -11.547 1 98.88 83 ARG A O 1
ATOM 608 N N . SER A 1 84 ? 6.742 -9.836 -12.938 1 98.81 84 SER A N 1
ATOM 609 C CA . SER A 1 84 ? 5.344 -10.164 -12.68 1 98.81 84 SER A CA 1
ATOM 610 C C . SER A 1 84 ? 4.539 -10.203 -13.977 1 98.81 84 SER A C 1
ATOM 612 O O . SER A 1 84 ? 4.773 -9.398 -14.883 1 98.81 84 SER A O 1
ATOM 614 N N . GLN A 1 85 ? 3.617 -11.102 -14.078 1 98.62 85 GLN A N 1
ATOM 615 C CA . GLN A 1 85 ? 2.641 -11.188 -15.156 1 98.62 85 GLN A CA 1
ATOM 616 C C . GLN A 1 85 ? 1.234 -11.422 -14.609 1 98.62 85 GLN A C 1
ATOM 618 O O . GLN A 1 85 ? 1.001 -12.383 -13.875 1 98.62 85 GLN A O 1
ATOM 623 N N . VAL A 1 86 ? 0.41 -10.562 -14.969 1 98.44 86 VAL A N 1
ATOM 624 C CA . VAL A 1 86 ? -1.004 -10.68 -14.633 1 98.44 86 VAL A CA 1
ATOM 625 C C . VAL A 1 86 ? -1.812 -10.992 -15.891 1 98.44 86 VAL A C 1
ATOM 627 O O . VAL A 1 86 ? -1.651 -10.328 -16.922 1 98.44 86 VAL A O 1
ATOM 630 N N . ASN A 1 87 ? -2.617 -12.016 -15.742 1 97.94 87 ASN A N 1
ATOM 631 C CA . ASN A 1 87 ? -3.355 -12.547 -16.875 1 97.94 87 ASN A CA 1
ATOM 632 C C . ASN A 1 87 ? -2.439 -12.781 -18.078 1 97.94 87 ASN A C 1
ATOM 634 O O . ASN A 1 87 ? -1.409 -13.453 -17.953 1 97.94 87 ASN A O 1
ATOM 638 N N . ASP A 1 88 ? -2.834 -12.359 -19.281 1 96.81 88 ASP A N 1
ATOM 639 C CA . ASP A 1 88 ? -2.049 -12.578 -20.484 1 96.81 88 ASP A CA 1
ATOM 640 C C . ASP A 1 88 ? -1.305 -11.312 -20.891 1 96.81 88 ASP A C 1
ATOM 642 O O . ASP A 1 88 ? -1.006 -11.117 -22.078 1 96.81 88 ASP A O 1
ATOM 646 N N . GLY A 1 89 ? -1.193 -10.461 -19.953 1 97.5 89 GLY A N 1
ATOM 647 C CA . GLY A 1 89 ? -0.417 -9.266 -20.219 1 97.5 89 GLY A CA 1
ATOM 648 C C . GLY A 1 89 ? 1.072 -9.531 -20.328 1 97.5 89 GLY A C 1
ATOM 649 O O . GLY A 1 89 ? 1.514 -10.68 -20.219 1 97.5 89 GLY A O 1
ATOM 650 N N . PRO A 1 90 ? 1.795 -8.523 -20.578 1 98.06 90 PRO A N 1
ATOM 651 C CA . PRO A 1 90 ? 3.246 -8.711 -20.672 1 98.06 90 PRO A CA 1
ATOM 652 C C . PRO A 1 90 ? 3.879 -9.062 -19.328 1 98.06 90 PRO A C 1
ATOM 654 O O . PRO A 1 90 ? 3.385 -8.648 -18.281 1 98.06 90 PRO A O 1
ATOM 657 N N . VAL A 1 91 ? 4.926 -9.82 -19.359 1 98.25 91 V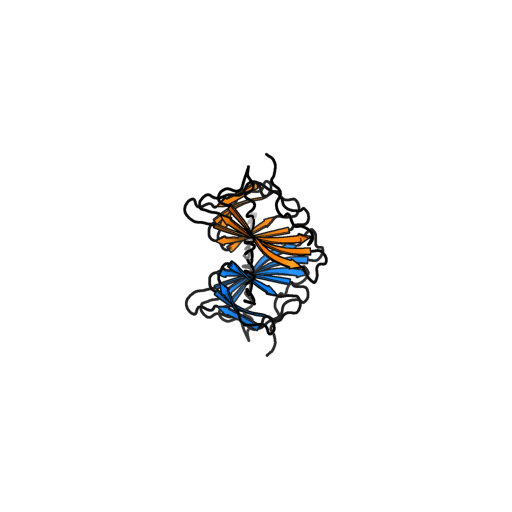AL A N 1
ATOM 658 C CA . VAL A 1 91 ? 5.793 -9.977 -18.203 1 98.25 91 VAL A CA 1
ATOM 659 C C . VAL A 1 91 ? 6.605 -8.703 -17.984 1 98.25 91 VAL A C 1
ATOM 661 O O . VAL A 1 91 ? 7.383 -8.305 -18.859 1 98.25 91 VAL A O 1
ATOM 664 N N . THR A 1 92 ? 6.484 -8.102 -16.875 1 98.81 92 THR A N 1
ATOM 665 C CA . THR A 1 92 ? 7.105 -6.809 -16.609 1 98.81 92 THR A CA 1
ATOM 666 C C . THR A 1 92 ? 7.965 -6.875 -15.352 1 98.81 92 THR A C 1
ATOM 668 O O . THR A 1 92 ? 7.594 -7.539 -14.375 1 98.81 92 THR A O 1
ATOM 671 N N . VAL A 1 93 ? 9.109 -6.199 -15.422 1 98.94 93 VAL A N 1
ATOM 672 C CA . VAL A 1 93 ? 9.953 -6.086 -14.242 1 98.94 93 VAL A CA 1
ATOM 673 C C . VAL A 1 93 ? 9.641 -4.789 -13.5 1 98.94 93 VAL A C 1
ATOM 675 O O . VAL A 1 93 ? 9.609 -3.715 -14.102 1 98.94 93 VAL A O 1
ATOM 678 N N . TYR A 1 94 ? 9.367 -4.887 -12.203 1 98.88 94 TYR A N 1
ATOM 679 C CA . TYR A 1 94 ? 9.125 -3.756 -11.32 1 98.88 94 TYR A CA 1
ATOM 680 C C . TYR A 1 94 ? 10.234 -3.631 -10.281 1 98.88 94 TYR A C 1
ATOM 682 O O . TYR A 1 94 ? 10.578 -4.605 -9.609 1 98.88 94 TYR A O 1
ATOM 690 N N . SER A 1 95 ? 10.773 -2.432 -10.164 1 98.69 95 SER A N 1
ATOM 691 C CA . SER A 1 95 ? 11.797 -2.166 -9.156 1 98.69 95 SER A CA 1
ATOM 692 C C . SER A 1 95 ? 11.195 -1.539 -7.906 1 98.69 95 SER A C 1
ATOM 694 O O . SER A 1 95 ? 10.023 -1.168 -7.891 1 98.69 95 SER A O 1
ATOM 696 N N . ALA A 1 96 ? 12.062 -1.48 -6.863 1 98.31 96 ALA A N 1
ATOM 697 C CA . ALA A 1 96 ? 11.602 -0.908 -5.602 1 98.31 96 ALA A CA 1
ATOM 698 C C . ALA A 1 96 ? 10.891 0.424 -5.828 1 98.31 96 ALA A C 1
ATOM 700 O O . ALA A 1 96 ? 11.406 1.295 -6.535 1 98.31 96 ALA A O 1
ATOM 701 N N . GLY A 1 97 ? 9.711 0.532 -5.27 1 97.75 97 GLY A N 1
ATOM 702 C CA . GLY A 1 97 ? 8.906 1.735 -5.406 1 97.75 97 GLY A CA 1
ATOM 703 C C . GLY A 1 97 ? 7.879 1.646 -6.516 1 97.75 97 GLY A C 1
ATOM 704 O O . GLY A 1 97 ? 6.914 2.408 -6.539 1 97.75 97 GLY A O 1
ATOM 705 N N . GLU A 1 98 ? 8.078 0.748 -7.445 1 98.5 98 GLU A N 1
ATOM 706 C CA . GLU A 1 98 ? 7.117 0.568 -8.523 1 98.5 98 GLU A CA 1
ATOM 707 C C . GLU A 1 98 ? 6.016 -0.413 -8.133 1 98.5 98 GLU A C 1
ATOM 709 O O . GLU A 1 98 ? 6.18 -1.188 -7.188 1 98.5 98 GLU A O 1
ATOM 714 N N . SER A 1 99 ? 4.867 -0.279 -8.906 1 98.81 99 SER A N 1
ATOM 715 C CA . SER A 1 99 ? 3.705 -1.038 -8.461 1 98.81 99 SER A CA 1
ATOM 716 C C . SER A 1 99 ? 2.918 -1.589 -9.648 1 98.81 99 SER A C 1
ATOM 718 O O . SER A 1 99 ? 3.16 -1.203 -10.789 1 98.81 99 SER A O 1
ATOM 720 N N . PHE A 1 100 ? 2.078 -2.543 -9.391 1 98.62 100 PHE A N 1
ATOM 721 C CA . PHE A 1 100 ? 1.051 -3.053 -10.289 1 98.62 100 PHE A CA 1
ATOM 722 C C . PHE A 1 100 ? -0.208 -3.428 -9.516 1 98.62 100 PHE A C 1
ATOM 724 O O . PHE A 1 100 ? -0.205 -3.441 -8.289 1 98.62 100 PHE A O 1
ATOM 731 N N . SER A 1 101 ? -1.289 -3.691 -10.25 1 98.75 101 SER A N 1
ATOM 732 C CA . SER A 1 101 ? -2.541 -4.066 -9.602 1 98.75 101 SER A CA 1
ATOM 733 C C . SER A 1 101 ? -3.084 -5.375 -10.164 1 98.75 101 SER A C 1
ATOM 735 O O . SER A 1 101 ? -2.752 -5.762 -11.281 1 98.75 101 SER A O 1
ATOM 737 N N . GLU A 1 102 ? -3.775 -6.066 -9.383 1 98.69 102 GLU A N 1
ATOM 738 C CA . GLU A 1 102 ? -4.578 -7.223 -9.758 1 98.69 102 GLU A CA 1
ATOM 739 C C . GLU A 1 102 ? -6.059 -6.988 -9.453 1 98.69 102 GLU A C 1
ATOM 741 O O . GLU A 1 102 ? -6.422 -6.664 -8.32 1 98.69 102 GLU A O 1
ATOM 746 N N . LEU A 1 103 ? -6.902 -7.141 -10.453 1 98.44 103 LEU A N 1
ATOM 747 C CA . LEU A 1 103 ? -8.336 -6.93 -10.312 1 98.44 103 LEU A CA 1
ATOM 748 C C . LEU A 1 103 ? -9.047 -8.227 -9.945 1 98.44 103 LEU A C 1
ATOM 750 O O . LEU A 1 103 ? -8.484 -9.312 -10.094 1 98.44 103 LEU A O 1
ATOM 754 N N . PRO A 1 104 ? -10.289 -8.07 -9.391 1 98.06 104 PRO A N 1
ATOM 755 C CA . PRO A 1 104 ? -11.062 -9.281 -9.102 1 98.06 104 PRO A CA 1
ATOM 756 C C . PRO A 1 104 ? -11.086 -10.258 -10.273 1 98.06 104 PRO A C 1
ATOM 758 O O . PRO A 1 104 ? -11.398 -9.867 -11.406 1 98.06 104 PRO A O 1
ATOM 761 N N . GLY A 1 105 ? -10.633 -11.453 -10.008 1 96.44 105 GLY A N 1
ATOM 762 C CA . GLY A 1 105 ? -10.711 -12.492 -11.016 1 96.44 105 GLY A CA 1
ATOM 763 C C . GLY A 1 105 ? -9.414 -12.688 -11.773 1 96.44 105 GLY A C 1
ATOM 764 O O . GLY A 1 105 ? -9.266 -13.656 -12.523 1 96.44 105 GLY A O 1
ATOM 765 N N . ASP A 1 106 ? -8.469 -11.82 -11.617 1 98.25 106 ASP A N 1
ATOM 766 C CA . ASP A 1 106 ? -7.215 -11.906 -12.352 1 98.25 106 ASP A CA 1
ATOM 767 C C . ASP A 1 106 ? -6.402 -13.117 -11.914 1 98.25 106 ASP A C 1
ATOM 769 O O . ASP A 1 106 ? -6.504 -13.555 -10.766 1 98.25 106 ASP A O 1
ATOM 773 N N . ARG A 1 107 ? -5.613 -13.609 -12.82 1 98.44 107 ARG A N 1
ATOM 774 C CA . ARG A 1 107 ? -4.609 -14.633 -12.578 1 98.44 107 ARG A CA 1
ATOM 775 C C . ARG A 1 107 ? -3.209 -14.031 -12.508 1 98.44 107 ARG A C 1
ATOM 777 O O . ARG A 1 107 ? -2.812 -13.266 -13.391 1 98.44 107 ARG A O 1
ATOM 784 N N . HIS A 1 108 ? -2.506 -14.289 -11.477 1 98.31 108 HIS A N 1
ATOM 785 C CA . HIS A 1 108 ? -1.105 -13.898 -11.344 1 98.31 108 HIS A CA 1
ATOM 786 C C . HIS A 1 108 ? -0.179 -15.055 -11.703 1 98.31 108 HIS A C 1
ATOM 788 O O . HIS A 1 108 ? 0.105 -15.914 -10.859 1 98.31 108 HIS A O 1
ATOM 794 N N . GLY A 1 109 ? 0.345 -15.023 -12.922 1 97.25 109 GLY A N 1
ATOM 795 C CA . GLY A 1 109 ? 1.012 -16.188 -13.477 1 97.25 109 GLY A CA 1
ATOM 796 C C . GLY A 1 109 ? 2.498 -16.219 -13.18 1 97.25 109 GLY A C 1
ATOM 797 O O . GLY A 1 109 ? 3.1 -17.297 -13.125 1 97.25 109 GLY A O 1
ATOM 798 N N . VAL A 1 110 ? 3.055 -15.055 -13.164 1 97.06 110 VAL A N 1
ATOM 799 C CA . VAL A 1 110 ? 4.48 -14.938 -12.883 1 97.06 110 VAL A CA 1
ATOM 800 C C . VAL A 1 110 ? 4.699 -13.977 -11.719 1 97.06 110 VAL A C 1
ATOM 802 O O . VAL A 1 110 ? 4.133 -12.883 -11.688 1 97.06 110 VAL A O 1
ATOM 805 N N . SER A 1 111 ? 5.375 -14.391 -10.766 1 98.31 111 SER A N 1
ATOM 806 C CA . SER A 1 111 ? 5.871 -13.57 -9.664 1 98.31 111 SER A CA 1
ATOM 807 C C . SER A 1 111 ? 7.207 -14.086 -9.141 1 98.31 111 SER A C 1
ATOM 809 O O . SER A 1 111 ? 7.258 -15.125 -8.484 1 98.31 111 SER A O 1
ATOM 811 N N . GLU A 1 112 ? 8.281 -13.328 -9.414 1 98.44 112 GLU A N 1
ATOM 812 C CA . GLU A 1 112 ? 9.578 -13.914 -9.07 1 98.44 112 GLU A CA 1
ATOM 813 C C . GLU A 1 112 ? 10.641 -12.836 -8.891 1 98.44 112 GLU A C 1
ATOM 815 O O . GLU A 1 112 ? 10.586 -11.789 -9.539 1 98.44 112 GLU A O 1
ATOM 820 N N . ASN A 1 113 ? 11.578 -13.172 -8.023 1 98.81 113 ASN A N 1
ATOM 821 C CA . ASN A 1 113 ? 12.781 -12.367 -7.828 1 98.81 113 ASN A CA 1
ATOM 822 C C . ASN A 1 113 ? 13.695 -12.43 -9.047 1 98.81 113 ASN A C 1
ATOM 824 O O . ASN A 1 113 ? 14.086 -13.516 -9.484 1 98.81 113 ASN A O 1
ATOM 828 N N . THR A 1 114 ? 14.078 -11.227 -9.555 1 98.75 114 THR A N 1
ATOM 829 C CA . THR A 1 114 ? 14.914 -11.219 -10.75 1 98.75 114 THR A CA 1
ATOM 830 C C . THR A 1 114 ? 16.359 -11.531 -10.391 1 98.75 114 THR A C 1
ATOM 832 O O . THR A 1 114 ? 17.156 -11.906 -11.258 1 98.75 114 THR A O 1
ATOM 835 N N . SER A 1 115 ? 16.703 -11.32 -9.141 1 98.88 115 SER A N 1
ATOM 836 C CA . SER A 1 115 ? 18.094 -11.5 -8.711 1 98.88 115 SER A CA 1
ATOM 837 C C . SER A 1 115 ? 18.344 -12.93 -8.227 1 98.88 115 SER A C 1
ATOM 839 O O . SER A 1 115 ? 17.516 -13.5 -7.508 1 98.88 115 SER A O 1
ATOM 841 N N . THR A 1 116 ? 19.453 -13.492 -8.594 1 98.38 116 THR A N 1
ATOM 842 C CA . THR A 1 116 ? 19.859 -14.797 -8.094 1 98.38 116 THR A CA 1
ATOM 843 C C . THR A 1 116 ? 20.766 -14.648 -6.879 1 98.38 116 THR A C 1
ATOM 845 O O . THR A 1 116 ? 21.203 -15.648 -6.293 1 98.38 116 THR A O 1
ATOM 848 N N . THR A 1 117 ? 21.062 -13.375 -6.43 1 98.75 117 THR A N 1
ATOM 849 C CA . THR A 1 117 ? 22.016 -13.211 -5.348 1 98.75 117 THR A CA 1
ATOM 850 C C . THR A 1 117 ? 21.438 -12.344 -4.23 1 98.75 117 THR A C 1
ATOM 852 O O . THR A 1 117 ? 21.938 -12.359 -3.104 1 98.75 117 THR A O 1
ATOM 855 N N . LYS A 1 118 ? 20.469 -11.516 -4.477 1 98.81 118 LYS A N 1
ATOM 856 C CA . LYS A 1 118 ? 19.875 -10.625 -3.482 1 98.81 118 LYS A CA 1
ATOM 857 C C . LYS A 1 118 ? 18.391 -10.922 -3.293 1 98.81 118 LYS A C 1
ATOM 859 O O . LYS A 1 118 ? 17.703 -11.32 -4.238 1 98.81 118 LYS A O 1
ATOM 864 N N . PRO A 1 119 ? 17.859 -10.703 -2.129 1 98.81 119 PRO A N 1
ATOM 865 C CA . PRO A 1 119 ? 16.438 -10.898 -1.907 1 98.81 119 PRO A CA 1
ATOM 866 C C . PRO A 1 119 ? 15.578 -9.797 -2.535 1 98.81 119 PRO A C 1
ATOM 868 O O . PRO A 1 119 ? 16.109 -8.781 -2.984 1 98.81 119 PRO A O 1
ATOM 871 N N . ALA A 1 120 ? 14.328 -10.047 -2.637 1 98.81 120 ALA A N 1
ATOM 872 C CA . ALA A 1 120 ? 13.328 -9.062 -3.025 1 98.81 120 ALA A CA 1
ATOM 873 C C . ALA A 1 120 ? 12.109 -9.125 -2.111 1 98.81 120 ALA A C 1
ATOM 875 O O . ALA A 1 120 ? 11.836 -10.164 -1.501 1 98.81 120 ALA A O 1
ATOM 876 N N . LYS A 1 121 ? 11.406 -7.941 -1.975 1 98.88 121 LYS A N 1
ATOM 877 C CA . LYS A 1 121 ? 10.203 -7.863 -1.153 1 98.88 121 LYS A CA 1
ATOM 878 C C . LYS A 1 121 ? 9.062 -7.18 -1.908 1 98.88 121 LYS A C 1
ATOM 880 O O . LYS A 1 121 ? 9.266 -6.145 -2.547 1 98.88 121 LYS A O 1
ATOM 885 N N . LEU A 1 122 ? 7.953 -7.816 -1.81 1 98.88 122 LEU A N 1
ATOM 886 C CA . LEU A 1 122 ? 6.715 -7.324 -2.404 1 98.88 122 LEU A CA 1
ATOM 887 C C . LEU A 1 122 ? 5.633 -7.156 -1.345 1 98.88 122 LEU A C 1
ATOM 889 O O . LEU A 1 122 ? 5.387 -8.07 -0.553 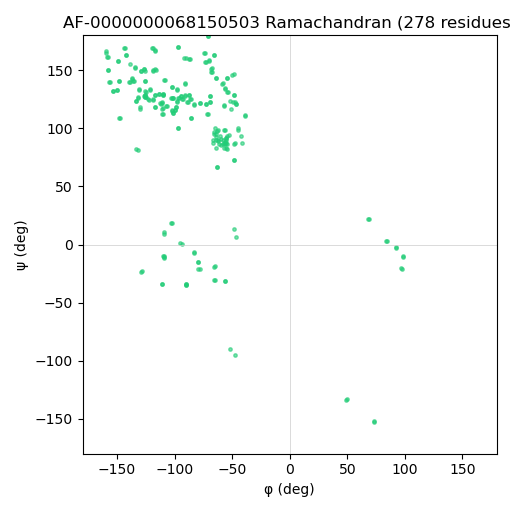1 98.88 122 LEU A O 1
ATOM 893 N N . LEU A 1 123 ? 5.066 -5.949 -1.25 1 98.94 123 LEU A N 1
ATOM 894 C CA . LEU A 1 123 ? 3.912 -5.723 -0.39 1 98.94 123 LEU A CA 1
ATOM 895 C C . LEU A 1 123 ? 2.627 -5.664 -1.211 1 98.94 123 LEU A C 1
ATOM 897 O O . LEU A 1 123 ? 2.469 -4.785 -2.064 1 98.94 123 LEU A O 1
ATOM 901 N N . ALA A 1 124 ? 1.781 -6.594 -0.988 1 98.94 124 ALA A N 1
ATOM 902 C CA . ALA A 1 124 ? 0.464 -6.621 -1.617 1 98.94 124 ALA A CA 1
ATOM 903 C C . ALA A 1 124 ? -0.609 -6.098 -0.667 1 98.94 124 ALA A C 1
ATOM 905 O O . ALA A 1 124 ? -0.885 -6.711 0.367 1 98.94 124 ALA A O 1
ATOM 906 N N . VAL A 1 125 ? -1.202 -5.012 -1.032 1 98.94 125 VAL A N 1
ATOM 907 C CA . VAL A 1 125 ? -2.303 -4.438 -0.265 1 98.94 125 VAL A CA 1
ATOM 908 C C . VAL A 1 125 ? -3.635 -4.836 -0.896 1 98.94 125 VAL A C 1
ATOM 910 O O . VAL A 1 125 ? -3.926 -4.465 -2.035 1 98.94 125 VAL A O 1
ATOM 913 N N . PHE A 1 126 ? -4.449 -5.562 -0.123 1 98.94 126 PHE A N 1
ATOM 914 C CA . PHE A 1 126 ? -5.754 -6.059 -0.547 1 98.94 126 PHE A CA 1
ATOM 915 C C . PHE A 1 126 ? -6.867 -5.148 -0.051 1 98.94 126 PHE A C 1
ATOM 917 O O . PHE A 1 126 ? -6.832 -4.68 1.09 1 98.94 126 PHE A O 1
ATOM 924 N N . VAL A 1 127 ? -7.801 -4.805 -0.894 1 98.94 127 VAL A N 1
ATOM 925 C CA . VAL A 1 127 ? -9.164 -4.508 -0.469 1 98.94 127 VAL A CA 1
ATOM 926 C C . VAL A 1 127 ? -10.07 -5.703 -0.756 1 98.94 127 VAL A C 1
ATOM 928 O O . VAL A 1 127 ? -10.273 -6.07 -1.915 1 98.94 127 VAL A O 1
ATOM 931 N N . VAL A 1 128 ? -10.578 -6.359 0.341 1 98.88 128 VAL A N 1
ATOM 932 C CA . VAL A 1 128 ? -11.164 -7.684 0.192 1 98.88 128 VAL A CA 1
ATOM 933 C C . VAL A 1 128 ? -12.273 -7.875 1.226 1 98.88 128 VAL A C 1
ATOM 935 O O . VAL A 1 128 ? -12.32 -7.164 2.232 1 98.88 128 VAL A O 1
ATOM 938 N N . ASP A 1 129 ? -13.203 -8.82 0.926 1 98.81 129 ASP A N 1
ATOM 939 C CA . ASP A 1 129 ? -14.211 -9.133 1.934 1 98.81 129 ASP A CA 1
ATOM 940 C C . ASP A 1 129 ? -13.555 -9.547 3.25 1 98.81 129 ASP A C 1
ATOM 942 O O . ASP A 1 129 ? -12.648 -10.375 3.264 1 98.81 129 ASP A O 1
ATOM 946 N N . THR A 1 130 ? -14.094 -8.969 4.301 1 98.69 130 THR A N 1
ATOM 947 C CA . THR A 1 130 ? -13.547 -9.188 5.633 1 98.69 130 THR A CA 1
ATOM 948 C C . THR A 1 130 ? -13.516 -10.68 5.965 1 98.69 130 THR A C 1
ATOM 950 O O . THR A 1 130 ? -12.578 -11.156 6.613 1 98.69 130 THR A O 1
ATOM 953 N N . ALA A 1 131 ? -14.383 -11.438 5.484 1 98.31 131 ALA A N 1
ATOM 954 C CA . ALA A 1 131 ? -14.555 -12.836 5.871 1 98.31 131 ALA A CA 1
ATOM 955 C C . ALA A 1 131 ? -13.531 -13.727 5.18 1 98.31 131 ALA A C 1
ATOM 957 O O . ALA A 1 131 ? -13.359 -14.891 5.551 1 98.31 131 ALA A O 1
ATOM 958 N N . GLU A 1 132 ? -12.883 -13.211 4.16 1 98.12 132 GLU A N 1
ATOM 959 C CA . GLU A 1 132 ? -11.891 -14.008 3.443 1 98.12 132 GLU A CA 1
ATOM 960 C C . GLU A 1 132 ? -10.656 -14.258 4.305 1 98.12 132 GLU A C 1
ATOM 962 O O . GLU A 1 132 ? -9.992 -13.312 4.738 1 98.12 132 GLU A O 1
ATOM 967 N N . THR A 1 133 ? -10.297 -15.523 4.535 1 96.62 133 THR A N 1
ATOM 968 C CA . THR A 1 133 ? -9.109 -15.867 5.312 1 96.62 133 THR A CA 1
ATOM 969 C C . THR A 1 133 ? -8.047 -16.484 4.418 1 96.62 133 THR A C 1
ATOM 971 O O . THR A 1 133 ? -6.848 -16.359 4.688 1 96.62 133 THR A O 1
ATOM 974 N N . GLU A 1 134 ? -8.508 -17.188 3.455 1 97.06 134 GLU A N 1
ATOM 975 C CA . GLU A 1 134 ? -7.594 -17.656 2.416 1 97.06 134 GLU A CA 1
ATOM 976 C C . GLU A 1 134 ? -7.473 -16.641 1.288 1 97.06 134 GLU A C 1
ATOM 978 O O . GLU A 1 134 ? -8.469 -16.297 0.642 1 97.06 134 GLU A O 1
ATOM 983 N N . LEU A 1 135 ? -6.238 -16.219 1.057 1 98.25 135 LEU A N 1
ATOM 984 C CA . LEU A 1 135 ? -6.094 -15.07 0.161 1 98.25 135 LEU A CA 1
ATOM 985 C C . LEU A 1 135 ? -5.492 -15.5 -1.173 1 98.25 135 LEU A C 1
ATOM 987 O O . LEU A 1 135 ? -5.438 -14.703 -2.115 1 98.25 135 LEU A O 1
ATOM 991 N N . THR A 1 136 ? -4.984 -16.688 -1.302 1 97.12 136 THR A N 1
ATOM 992 C CA . THR A 1 136 ? -4.352 -17.172 -2.521 1 97.12 136 THR A CA 1
ATOM 993 C C . THR A 1 136 ? -4.824 -18.594 -2.844 1 97.12 136 THR A C 1
ATOM 995 O O . THR A 1 136 ? -4.973 -19.422 -1.943 1 97.12 136 THR A O 1
ATOM 998 N N . PHE A 1 137 ? -5.047 -18.859 -4.121 1 96.19 137 PHE A N 1
ATOM 999 C CA . PHE A 1 137 ? -5.453 -20.172 -4.609 1 96.19 137 PHE A CA 1
ATOM 1000 C C . PHE A 1 137 ? -4.578 -20.609 -5.777 1 96.19 137 PHE A C 1
ATOM 1002 O O . PHE A 1 137 ? -4.555 -19.953 -6.82 1 96.19 137 PHE A O 1
ATOM 1009 N N . PRO A 1 138 ? -3.848 -21.688 -5.598 1 94.12 138 PRO A N 1
ATOM 1010 C CA . PRO A 1 138 ? -2.994 -22.156 -6.695 1 94.12 138 PRO A CA 1
ATOM 1011 C C . PRO A 1 138 ? -3.781 -22.453 -7.965 1 94.12 138 PRO A C 1
ATOM 1013 O O . PRO A 1 138 ? -4.914 -22.938 -7.895 1 94.12 138 PRO A O 1
ATOM 1016 N N . ILE A 1 139 ? -3.166 -22.031 -9.141 1 90.5 139 ILE A N 1
ATOM 1017 C CA . ILE A 1 139 ? -3.754 -22.406 -10.422 1 90.5 139 ILE A CA 1
ATOM 1018 C C . ILE A 1 139 ? -3.244 -23.797 -10.836 1 90.5 139 ILE A C 1
ATOM 1020 O O . ILE A 1 139 ? -2.053 -24.078 -10.711 1 90.5 139 ILE A O 1
ATOM 1024 N N . LYS A 1 140 ? -4.062 -24.812 -10.797 1 73.19 140 LYS A N 1
ATOM 1025 C CA . LYS A 1 140 ? -3.672 -26.141 -11.242 1 73.19 140 LYS A CA 1
ATOM 1026 C C . LYS A 1 140 ? -3.197 -26.109 -12.695 1 73.19 140 LYS A C 1
ATOM 1028 O O . LYS A 1 140 ? -3.736 -25.375 -13.516 1 73.19 140 LYS A O 1
ATOM 1033 N N . GLU A 1 141 ? -1.85 -26.516 -12.914 1 56.81 141 GLU A N 1
ATOM 1034 C CA . GLU A 1 141 ? -1.37 -26.703 -14.273 1 56.81 141 GLU A CA 1
ATOM 1035 C C . GLU A 1 141 ? -2.367 -27.516 -15.102 1 56.81 141 GLU A C 1
ATOM 1037 O O . GLU A 1 141 ? -3.139 -28.312 -14.555 1 56.81 141 GLU A O 1
ATOM 1042 N N . MET B 1 1 ? 4.434 35.375 -63.906 1 29.61 1 MET B N 1
ATOM 1043 C CA . MET B 1 1 ? 3.555 35.375 -62.719 1 29.61 1 MET B CA 1
ATOM 1044 C C . MET B 1 1 ? 4.051 34.375 -61.688 1 29.61 1 MET B C 1
ATOM 1046 O O . MET B 1 1 ? 4.035 33.188 -61.875 1 29.61 1 MET B O 1
ATOM 1050 N N . ILE B 1 2 ? 5.141 34.75 -60.906 1 40.25 2 ILE B N 1
ATOM 1051 C CA . ILE B 1 2 ? 5.945 34.031 -59.906 1 40.25 2 ILE B CA 1
ATOM 1052 C C . ILE B 1 2 ? 5.078 33.656 -58.719 1 40.25 2 ILE B C 1
ATOM 1054 O O . ILE B 1 2 ? 4.48 34.5 -58.062 1 40.25 2 ILE B O 1
ATOM 1058 N N . LYS B 1 3 ? 4.449 32.406 -58.812 1 38.31 3 LYS B N 1
ATOM 1059 C CA . LYS B 1 3 ? 3.65 31.812 -57.75 1 38.31 3 LYS B CA 1
ATOM 1060 C C . LYS B 1 3 ? 4.438 31.734 -56.438 1 38.31 3 LYS B C 1
ATOM 1062 O O . LYS B 1 3 ? 5.516 31.141 -56.406 1 38.31 3 LYS B O 1
ATOM 1067 N N . THR B 1 4 ? 4.473 32.781 -55.562 1 37.09 4 THR B N 1
ATOM 1068 C CA . THR B 1 4 ? 5.094 32.875 -54.25 1 37.09 4 THR B CA 1
ATOM 1069 C C . THR B 1 4 ? 4.504 31.812 -53.312 1 37.09 4 THR B C 1
ATOM 1071 O O . THR B 1 4 ? 3.291 31.766 -53.125 1 37.09 4 THR B O 1
ATOM 1074 N N . LEU B 1 5 ? 5.035 30.641 -53.344 1 42.19 5 LEU B N 1
ATOM 1075 C CA . LEU B 1 5 ? 4.691 29.547 -52.438 1 42.19 5 LEU B CA 1
ATOM 1076 C C . LEU B 1 5 ? 4.887 29.969 -50.969 1 42.19 5 LEU B C 1
ATOM 1078 O O . LEU B 1 5 ? 5.988 30.359 -50.594 1 42.19 5 LEU B O 1
ATOM 1082 N N .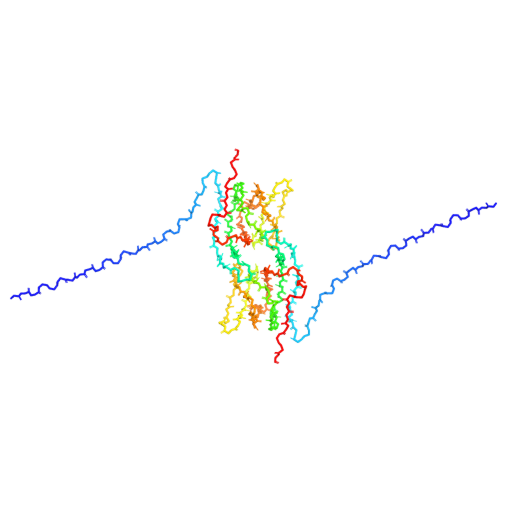 HIS B 1 6 ? 3.873 30.547 -50.344 1 37.59 6 HIS B N 1
ATOM 1083 C CA . HIS B 1 6 ? 3.902 30.906 -48.906 1 37.59 6 HIS B CA 1
ATOM 1084 C C . HIS B 1 6 ? 3.977 29.672 -48.031 1 37.59 6 HIS B C 1
ATOM 1086 O O . HIS B 1 6 ? 3.234 28.719 -48.219 1 37.59 6 HIS B O 1
ATOM 1092 N N . PHE B 1 7 ? 5.148 29.328 -47.625 1 38.31 7 PHE B N 1
ATOM 1093 C CA . PHE B 1 7 ? 5.422 28.25 -46.688 1 38.31 7 PHE B CA 1
ATOM 1094 C C . PHE B 1 7 ? 4.797 28.547 -45.312 1 38.31 7 PHE B C 1
ATOM 1096 O O . PHE B 1 7 ? 5.035 29.609 -44.75 1 38.31 7 PHE B O 1
ATOM 1103 N N . ALA B 1 8 ? 3.602 27.984 -45.031 1 38.5 8 ALA B N 1
ATOM 1104 C CA . ALA B 1 8 ? 2.914 28.094 -43.75 1 38.5 8 ALA B CA 1
ATOM 1105 C C . ALA B 1 8 ? 3.711 27.422 -42.625 1 38.5 8 ALA B C 1
ATOM 1107 O O . ALA B 1 8 ? 4.043 26.234 -42.719 1 38.5 8 ALA B O 1
ATOM 1108 N N . VAL B 1 9 ? 4.543 28.188 -41.844 1 35.59 9 VAL B N 1
ATOM 1109 C CA . VAL B 1 9 ? 5.273 27.719 -40.688 1 35.59 9 VAL B CA 1
ATOM 1110 C C . VAL B 1 9 ? 4.293 27.344 -39.562 1 35.59 9 VAL B C 1
ATOM 1112 O O . VAL B 1 9 ? 3.498 28.188 -39.125 1 35.59 9 VAL B O 1
ATOM 1115 N N . VAL B 1 10 ? 3.789 26.078 -39.562 1 38 10 VAL B N 1
ATOM 1116 C CA . VAL B 1 10 ? 2.982 25.578 -38.438 1 38 10 VAL B CA 1
ATOM 1117 C C . VAL B 1 10 ? 3.799 25.625 -37.156 1 38 10 VAL B C 1
ATOM 1119 O O . VAL B 1 10 ? 4.824 24.953 -37.031 1 38 10 VAL B O 1
ATOM 1122 N N . LEU B 1 11 ? 3.764 26.766 -36.344 1 35.47 11 LEU B N 1
ATOM 1123 C CA . LEU B 1 11 ? 4.348 26.859 -35 1 35.47 11 LEU B CA 1
ATOM 1124 C C . LEU B 1 11 ? 3.654 25.906 -34.031 1 35.47 11 LEU B C 1
ATOM 1126 O O . LEU B 1 11 ? 2.459 26.047 -33.781 1 35.47 11 LEU B O 1
ATOM 1130 N N . ALA B 1 12 ? 4.023 24.656 -34 1 35.38 12 ALA B N 1
ATOM 1131 C CA . ALA B 1 12 ? 3.521 23.766 -32.938 1 35.38 12 ALA B CA 1
ATOM 1132 C C . ALA B 1 12 ? 3.926 24.25 -31.562 1 35.38 12 ALA B C 1
ATOM 1134 O O . ALA B 1 12 ? 5.113 24.391 -31.266 1 35.38 12 ALA B O 1
ATOM 1135 N N . ALA B 1 13 ? 3.061 25.062 -30.859 1 36.59 13 ALA B N 1
ATOM 1136 C CA . ALA B 1 13 ? 3.232 25.422 -29.453 1 36.59 13 ALA B CA 1
ATOM 1137 C C . ALA B 1 13 ? 3.311 24.172 -28.578 1 36.59 13 ALA B C 1
ATOM 1139 O O . ALA B 1 13 ? 2.424 23.312 -28.625 1 36.59 13 ALA B O 1
ATOM 1140 N N . LEU B 1 14 ? 4.523 23.734 -28.219 1 35.66 14 LEU B N 1
ATOM 1141 C CA . LEU B 1 14 ? 4.77 22.703 -27.203 1 35.66 14 LEU B CA 1
ATOM 1142 C C . LEU B 1 14 ? 4.113 23.094 -25.875 1 35.66 14 LEU B C 1
ATOM 1144 O O . LEU B 1 14 ? 4.449 24.109 -25.281 1 35.66 14 LEU B O 1
ATOM 1148 N N . LEU B 1 15 ? 2.834 22.703 -25.625 1 34.41 15 LEU B N 1
ATOM 1149 C CA . LEU B 1 15 ? 2.215 22.828 -24.312 1 34.41 15 LEU B CA 1
ATOM 1150 C C . LEU B 1 15 ? 3.035 22.078 -23.266 1 34.41 15 LEU B C 1
ATOM 1152 O O . LEU B 1 15 ? 3.137 20.844 -23.297 1 34.41 15 LEU B O 1
ATOM 1156 N N . SER B 1 16 ? 4.102 22.672 -22.719 1 32.75 16 SER B N 1
ATOM 1157 C CA . SER B 1 16 ? 4.734 22.109 -21.531 1 32.75 16 SER B CA 1
ATOM 1158 C C . SER B 1 16 ? 3.742 22 -20.375 1 32.75 16 SER B C 1
ATOM 1160 O O . SER B 1 16 ? 3.158 22.984 -19.953 1 32.75 16 SER B O 1
ATOM 1162 N N . GLY B 1 17 ? 2.988 20.953 -20.25 1 34.38 17 GLY B N 1
ATOM 1163 C CA . GLY B 1 17 ? 2.23 20.672 -19.047 1 34.38 17 GLY B CA 1
ATOM 1164 C C . GLY B 1 17 ? 3.061 20.797 -17.781 1 34.38 17 GLY B C 1
ATOM 1165 O O . GLY B 1 17 ? 3.922 19.953 -17.516 1 34.38 17 GLY B O 1
ATOM 1166 N N . THR B 1 18 ? 3.432 22.016 -17.328 1 33.97 18 THR B N 1
ATOM 1167 C CA . THR B 1 18 ? 4.004 22.125 -16 1 33.97 18 THR B CA 1
ATOM 1168 C C . THR B 1 18 ? 3.076 21.516 -14.953 1 33.97 18 THR B C 1
ATOM 1170 O O . THR B 1 18 ? 1.9 21.875 -14.875 1 33.97 18 THR B O 1
ATOM 1173 N N . ALA B 1 19 ? 3.252 20.266 -14.609 1 37.34 19 ALA B N 1
ATOM 1174 C CA . ALA B 1 19 ? 2.645 19.766 -13.375 1 37.34 19 ALA B CA 1
ATOM 1175 C C . ALA B 1 19 ? 2.904 20.719 -12.211 1 37.34 19 ALA B C 1
ATOM 1177 O O . ALA B 1 19 ? 4.055 20.953 -11.836 1 37.34 19 ALA B O 1
ATOM 1178 N N . LEU B 1 20 ? 2.102 21.688 -12 1 32.5 20 LEU B N 1
ATOM 1179 C CA . LEU B 1 20 ? 2.109 22.453 -10.758 1 32.5 20 LEU B CA 1
ATOM 1180 C C . LEU B 1 20 ? 2.293 21.531 -9.555 1 32.5 20 LEU B C 1
ATOM 1182 O O . LEU B 1 20 ? 1.465 20.656 -9.305 1 32.5 20 LEU B O 1
ATOM 1186 N N . ALA B 1 21 ? 3.5 21.25 -9.203 1 37.53 21 ALA B N 1
ATOM 1187 C CA . ALA B 1 21 ? 3.688 20.812 -7.816 1 37.53 21 ALA B CA 1
ATOM 1188 C C . ALA B 1 21 ? 3.115 21.844 -6.844 1 37.53 21 ALA B C 1
ATOM 1190 O O . ALA B 1 21 ? 3.457 23.031 -6.91 1 37.53 21 ALA B O 1
ATOM 1191 N N . HIS B 1 22 ? 1.933 21.766 -6.426 1 35.91 22 HIS B N 1
ATOM 1192 C CA . HIS B 1 22 ? 1.433 22.656 -5.379 1 35.91 22 HIS B CA 1
ATOM 1193 C C . HIS B 1 22 ? 2.443 22.781 -4.242 1 35.91 22 HIS B C 1
ATOM 1195 O O . HIS B 1 22 ? 2.721 21.828 -3.533 1 35.91 22 HIS B O 1
ATOM 1201 N N . ASP B 1 23 ? 3.275 23.766 -4.102 1 35.81 23 ASP B N 1
ATOM 1202 C CA . ASP B 1 23 ? 4.055 24.25 -2.965 1 35.81 23 ASP B CA 1
ATOM 1203 C C . ASP B 1 23 ? 3.143 24.734 -1.841 1 35.81 23 ASP B C 1
ATOM 1205 O O . ASP B 1 23 ? 2.48 25.766 -1.972 1 35.81 23 ASP B O 1
ATOM 1209 N N . SER B 1 24 ? 2.314 24.094 -1.057 1 39.59 24 SER B N 1
ATOM 1210 C CA . SER B 1 24 ? 1.562 24.656 0.057 1 39.59 24 SER B CA 1
ATOM 1211 C C . SER B 1 24 ? 2.477 25.422 1.008 1 39.59 24 SER B C 1
ATOM 1213 O O . SER B 1 24 ? 3.539 24.938 1.39 1 39.59 24 SER B O 1
ATOM 1215 N N . SER B 1 25 ? 2.451 26.641 1.283 1 38.03 25 SER B N 1
ATOM 1216 C CA . SER B 1 25 ? 3.104 27.703 2.043 1 38.03 25 SER B CA 1
ATOM 1217 C C . SER B 1 25 ? 3.35 27.266 3.486 1 38.03 25 SER B C 1
ATOM 1219 O O . SER B 1 25 ? 4.438 27.484 4.027 1 38.03 25 SER B O 1
ATOM 1221 N N . GLY B 1 26 ? 2.475 27.562 4.543 1 45.34 26 GLY B N 1
ATOM 1222 C CA . GLY B 1 26 ? 2.742 27.594 5.973 1 45.34 26 GLY B CA 1
ATOM 1223 C C . GLY B 1 26 ? 3.504 26.391 6.469 1 45.34 26 GLY B C 1
ATOM 1224 O O . GLY B 1 26 ? 2.961 25.562 7.215 1 45.34 26 GLY B O 1
ATOM 1225 N N . GLY B 1 27 ? 4.062 25.328 5.297 1 55.75 27 GLY B N 1
ATOM 1226 C CA . GLY B 1 27 ? 4.047 24.359 4.207 1 55.75 27 GLY B CA 1
ATOM 1227 C C . GLY B 1 27 ? 5.059 23.25 4.383 1 55.75 27 GLY B C 1
ATOM 1228 O O . GLY B 1 27 ? 5.871 23.266 5.309 1 55.75 27 GLY B O 1
ATOM 1229 N N . ASP B 1 28 ? 4.816 22.156 3.799 1 71.31 28 ASP B N 1
ATOM 1230 C CA . ASP B 1 28 ? 5.785 21.078 3.602 1 71.31 28 ASP B CA 1
ATOM 1231 C C . ASP B 1 28 ? 7.168 21.641 3.275 1 71.31 28 ASP B C 1
ATOM 1233 O O . ASP B 1 28 ? 7.289 22.625 2.543 1 71.31 28 ASP B O 1
ATOM 1237 N N . GLU B 1 29 ? 8.078 21.484 4.215 1 89.75 29 GLU B N 1
ATOM 1238 C CA . GLU B 1 29 ? 9.453 21.75 3.799 1 89.75 29 GLU B CA 1
ATOM 1239 C C . GLU B 1 29 ? 10.18 20.469 3.418 1 89.75 29 GLU B C 1
ATOM 1241 O O . GLU B 1 29 ? 10.195 19.5 4.188 1 89.75 29 GLU B O 1
ATOM 1246 N N . GLY B 1 30 ? 10.672 20.547 2.256 1 96.56 30 GLY B N 1
ATOM 1247 C CA . GLY B 1 30 ? 11.43 19.391 1.804 1 96.56 30 GLY B CA 1
ATOM 1248 C C . GLY B 1 30 ? 10.562 18.156 1.569 1 96.56 30 GLY B C 1
ATOM 1249 O O . GLY B 1 30 ? 11.008 17.031 1.781 1 96.56 30 GLY B O 1
ATOM 1250 N N . ALA B 1 31 ? 9.289 18.453 1.366 1 97.81 31 ALA B N 1
ATOM 1251 C CA . ALA B 1 31 ? 8.383 17.344 1.089 1 97.81 31 ALA B CA 1
ATOM 1252 C C . ALA B 1 31 ? 7.777 17.453 -0.306 1 97.81 31 ALA B C 1
ATOM 1254 O O . ALA B 1 31 ? 7.316 18.531 -0.697 1 97.81 31 ALA B O 1
ATOM 1255 N N . LYS B 1 32 ? 7.852 16.391 -1.086 1 97.44 32 LYS B N 1
ATOM 1256 C CA . LYS B 1 32 ? 7.172 16.266 -2.373 1 97.44 32 LYS B CA 1
ATOM 1257 C C . LYS B 1 32 ? 6.062 15.227 -2.311 1 97.44 32 LYS B C 1
ATOM 1259 O O . LYS B 1 32 ? 6.312 14.07 -1.954 1 97.44 32 LYS B O 1
ATOM 1264 N N . VAL B 1 33 ? 4.816 15.664 -2.645 1 97.81 33 VAL B N 1
ATOM 1265 C CA . VAL B 1 33 ? 3.65 14.789 -2.586 1 97.81 33 VAL B CA 1
ATOM 1266 C C . VAL B 1 33 ? 3.129 14.531 -3.998 1 97.81 33 VAL B C 1
ATOM 1268 O O . VAL B 1 33 ? 2.771 15.461 -4.719 1 97.81 33 VAL B O 1
ATOM 1271 N N . THR B 1 34 ? 3.07 13.289 -4.414 1 98.12 34 THR B N 1
ATOM 1272 C CA . THR B 1 34 ? 2.703 12.93 -5.777 1 98.12 34 THR B CA 1
ATOM 1273 C C . THR B 1 34 ? 1.646 11.828 -5.785 1 98.12 34 THR B C 1
ATOM 1275 O O . THR B 1 34 ? 1.804 10.805 -5.113 1 98.12 34 THR B O 1
ATOM 1278 N N . LEU B 1 35 ? 0.505 12.094 -6.523 1 98.56 35 LEU B N 1
ATOM 1279 C CA . LEU B 1 35 ? -0.418 11 -6.816 1 98.56 35 LEU B CA 1
ATOM 1280 C C . LEU B 1 35 ? 0.177 10.047 -7.848 1 98.56 35 LEU B C 1
ATOM 1282 O O . LEU B 1 35 ? 0.293 10.391 -9.023 1 98.56 35 LEU B O 1
ATOM 1286 N N . VAL B 1 36 ? 0.488 8.789 -7.418 1 98.69 36 VAL B N 1
ATOM 1287 C CA . VAL B 1 36 ? 1.252 7.918 -8.305 1 98.69 36 VAL B CA 1
ATOM 1288 C C . VAL B 1 36 ? 0.36 6.793 -8.82 1 98.69 36 VAL B C 1
ATOM 1290 O O . VAL B 1 36 ? 0.755 6.035 -9.711 1 98.69 36 VAL B O 1
ATOM 1293 N N . TYR B 1 37 ? -0.767 6.645 -8.297 1 98.75 37 TYR B N 1
ATOM 1294 C CA . TYR B 1 37 ? -1.681 5.578 -8.695 1 98.75 37 TYR B CA 1
ATOM 1295 C C . TYR B 1 37 ? -3.121 5.945 -8.359 1 98.75 37 TYR B C 1
ATOM 1297 O O . TYR B 1 37 ? -3.393 6.531 -7.309 1 98.75 37 TYR B O 1
ATOM 1305 N N . GLU B 1 38 ? -4.016 5.648 -9.203 1 98.81 38 GLU B N 1
ATOM 1306 C CA . GLU B 1 38 ? -5.445 5.762 -8.938 1 98.81 38 GLU B CA 1
ATOM 1307 C C . GLU B 1 38 ? -6.234 4.727 -9.742 1 98.81 38 GLU B C 1
ATOM 1309 O O . GLU B 1 38 ? -5.984 4.535 -10.93 1 98.81 38 GLU B O 1
ATOM 1314 N N . HIS B 1 39 ? -7.137 4.055 -9.07 1 98.81 39 HIS B N 1
ATOM 1315 C CA . HIS B 1 39 ? -8.023 3.1 -9.727 1 98.81 39 HIS B CA 1
ATOM 1316 C C . HIS B 1 39 ? -9.336 2.949 -8.961 1 98.81 39 HIS B C 1
ATOM 1318 O O . HIS B 1 39 ? -9.328 2.748 -7.742 1 98.81 39 HIS B O 1
ATOM 1324 N N . GLU B 1 40 ? -10.422 3.031 -9.719 1 98.75 40 GLU B N 1
ATOM 1325 C CA . GLU B 1 40 ? -11.703 2.721 -9.094 1 98.75 40 GLU B CA 1
ATOM 1326 C C . GLU B 1 40 ? -11.766 1.261 -8.656 1 98.75 40 GLU B C 1
ATOM 1328 O O . GLU B 1 40 ? -11.258 0.376 -9.352 1 98.75 40 GLU B O 1
ATOM 1333 N N . LEU B 1 41 ? -12.422 1.05 -7.52 1 98.75 41 LEU B N 1
ATOM 1334 C CA . LEU B 1 41 ? -12.609 -0.316 -7.039 1 98.75 41 LEU B CA 1
ATOM 1335 C C . LEU B 1 41 ? -13.805 -0.974 -7.711 1 98.75 41 LEU B C 1
ATOM 1337 O O . LEU B 1 41 ? -14.945 -0.532 -7.527 1 98.75 41 LEU B O 1
ATOM 1341 N N . PRO B 1 42 ? -13.562 -2.057 -8.398 1 98 42 PRO B N 1
ATOM 1342 C CA . PRO B 1 42 ? -14.664 -2.664 -9.148 1 98 42 PRO B CA 1
ATOM 1343 C C . PRO B 1 42 ? -15.773 -3.201 -8.242 1 98 42 PRO B C 1
ATOM 1345 O O . PRO B 1 42 ? -16.953 -3.162 -8.609 1 98 42 PRO B O 1
ATOM 1348 N N . ASN B 1 43 ? -15.406 -3.639 -7.02 1 96.12 43 ASN B N 1
ATOM 1349 C CA . ASN B 1 43 ? -16.391 -4.305 -6.176 1 96.12 43 ASN B CA 1
ATOM 1350 C C . ASN B 1 43 ? -16.797 -3.43 -4.992 1 96.12 43 ASN B C 1
ATOM 1352 O O . ASN B 1 43 ? -17.391 -3.916 -4.031 1 96.12 43 ASN B O 1
ATOM 1356 N N . VAL B 1 44 ? -16.391 -2.211 -4.988 1 97.88 44 VAL B N 1
ATOM 1357 C CA . VAL B 1 44 ? -16.797 -1.234 -3.986 1 97.88 44 VAL B CA 1
ATOM 1358 C C . VAL B 1 44 ? -17.234 0.057 -4.672 1 97.88 44 VAL B C 1
ATOM 1360 O O . VAL B 1 44 ? -16.5 1.04 -4.691 1 97.88 44 VAL B O 1
ATOM 1363 N N . PRO B 1 45 ? -18.484 0.082 -5.148 1 96.75 45 PRO B N 1
ATOM 1364 C CA . PRO B 1 45 ? -18.938 1.241 -5.926 1 96.75 45 PRO B CA 1
ATOM 1365 C C . PRO B 1 45 ? -18.719 2.561 -5.184 1 96.75 45 PRO B C 1
ATOM 1367 O O . PRO B 1 45 ? -19.016 2.652 -3.988 1 96.75 45 PRO B O 1
ATOM 1370 N N . GLY B 1 46 ? -18.125 3.51 -5.918 1 98.19 46 GLY B N 1
ATOM 1371 C CA . GLY B 1 46 ? -17.969 4.855 -5.395 1 98.19 46 GLY B CA 1
ATOM 1372 C C . GLY B 1 46 ? -16.641 5.062 -4.68 1 98.19 46 GLY B C 1
ATOM 1373 O O . GLY B 1 46 ? -16.344 6.164 -4.223 1 98.19 46 GLY B O 1
ATOM 1374 N N . LYS B 1 47 ? -15.883 4.027 -4.586 1 98.81 47 LYS B N 1
ATOM 1375 C CA . LYS B 1 47 ? -14.594 4.129 -3.91 1 98.81 47 LYS B CA 1
ATOM 1376 C C . LYS B 1 47 ? -13.438 3.863 -4.875 1 98.81 47 LYS B C 1
ATOM 1378 O O . LYS B 1 47 ? -13.609 3.145 -5.863 1 98.81 47 LYS B O 1
ATOM 1383 N N . SER B 1 48 ? -12.312 4.488 -4.586 1 98.88 48 SER B N 1
ATOM 1384 C CA . SER B 1 48 ? -11.07 4.281 -5.324 1 98.88 48 SER B CA 1
ATOM 1385 C C . SER B 1 48 ? -9.906 3.971 -4.379 1 98.88 48 SER B C 1
ATOM 1387 O O . SER B 1 48 ? -9.93 4.371 -3.211 1 98.88 48 SER B O 1
ATOM 1389 N N . VAL B 1 49 ? -9 3.184 -4.906 1 98.94 49 VAL B N 1
ATOM 1390 C CA . VAL 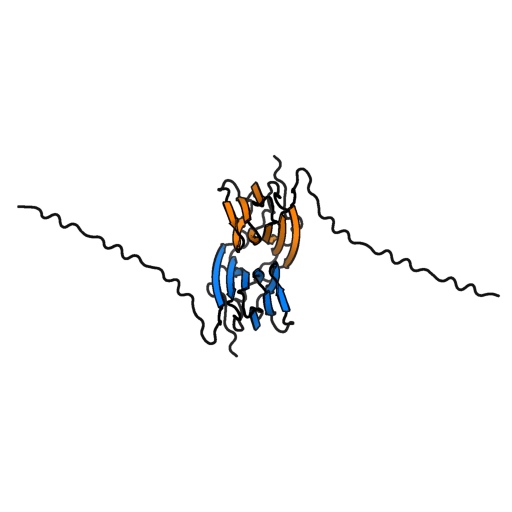B 1 49 ? -7.66 3.154 -4.324 1 98.94 49 VAL B CA 1
ATOM 1391 C C . VAL B 1 49 ? -6.797 4.246 -4.949 1 98.94 49 VAL B C 1
ATOM 1393 O O . VAL B 1 49 ? -6.762 4.387 -6.176 1 98.94 49 VAL B O 1
ATOM 1396 N N . LYS B 1 50 ? -6.176 5.047 -4.113 1 98.88 50 LYS B N 1
ATOM 1397 C CA . LYS B 1 50 ? -5.215 6.059 -4.551 1 98.88 50 LYS B CA 1
ATOM 1398 C C . LYS B 1 50 ? -3.885 5.902 -3.818 1 98.88 50 LYS B C 1
ATOM 1400 O O . LYS B 1 50 ? -3.857 5.742 -2.596 1 98.88 50 LYS B O 1
ATOM 1405 N N . GLY B 1 51 ? -2.807 5.82 -4.582 1 98.81 51 GLY B N 1
ATOM 1406 C CA . GLY B 1 51 ? -1.466 5.82 -4.02 1 98.81 51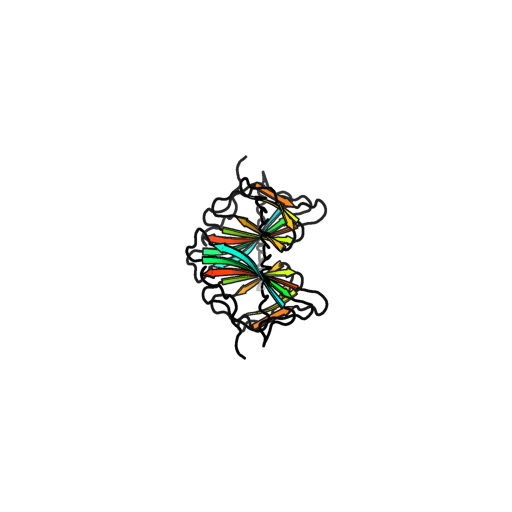 GLY B CA 1
ATOM 1407 C C . GLY B 1 51 ? -0.803 7.184 -4.059 1 98.81 51 GLY B C 1
ATOM 1408 O O . GLY B 1 51 ? -0.66 7.781 -5.129 1 98.81 51 GLY B O 1
ATOM 1409 N N . VAL B 1 52 ? -0.402 7.672 -2.926 1 98.81 52 VAL B N 1
ATOM 1410 C CA . VAL B 1 52 ? 0.267 8.961 -2.801 1 98.81 52 VAL B CA 1
ATOM 1411 C C . VAL B 1 52 ? 1.686 8.758 -2.273 1 98.81 52 VAL B C 1
ATOM 1413 O O . VAL B 1 52 ? 1.877 8.227 -1.178 1 98.81 52 VAL B O 1
ATOM 1416 N N . LEU B 1 53 ? 2.635 9.156 -3.07 1 98.81 53 LEU B N 1
ATOM 1417 C CA . LEU B 1 53 ? 4.035 9.078 -2.666 1 98.81 53 LEU B CA 1
ATOM 1418 C C . LEU B 1 53 ? 4.488 10.398 -2.043 1 98.81 53 LEU B C 1
ATOM 1420 O O . LEU B 1 53 ? 4.32 11.461 -2.639 1 98.81 53 LEU B O 1
ATOM 1424 N N . VAL B 1 54 ? 5.004 10.312 -0.861 1 98.75 54 VAL B N 1
ATOM 1425 C CA . VAL B 1 54 ? 5.602 11.461 -0.185 1 98.75 54 VAL B CA 1
ATOM 1426 C C . VAL B 1 54 ? 7.113 11.281 -0.095 1 98.75 54 VAL B C 1
ATOM 1428 O O . VAL B 1 54 ? 7.594 10.312 0.504 1 98.75 54 VAL B O 1
ATOM 1431 N N . GLU B 1 55 ? 7.816 12.133 -0.707 1 98.75 55 GLU B N 1
ATOM 1432 C CA . GLU B 1 55 ? 9.273 12.125 -0.659 1 98.75 55 GLU B CA 1
ATOM 1433 C C . GLU B 1 55 ? 9.805 13.273 0.201 1 98.75 55 GLU B C 1
ATOM 1435 O O . GLU B 1 55 ? 9.539 14.438 -0.085 1 98.75 55 GLU B O 1
ATOM 1440 N N . TYR B 1 56 ? 10.508 12.922 1.232 1 98.69 56 TYR B N 1
ATOM 1441 C CA . TYR B 1 56 ? 11.109 13.906 2.131 1 98.69 56 TYR B CA 1
ATOM 1442 C C . TYR B 1 56 ? 12.594 14.07 1.849 1 98.69 56 TYR B C 1
ATOM 1444 O O . TYR B 1 56 ? 13.344 13.086 1.833 1 98.69 56 TYR B O 1
ATOM 1452 N N . ALA B 1 57 ? 13.016 15.281 1.63 1 98.69 57 ALA B N 1
ATOM 1453 C CA . ALA B 1 57 ? 14.445 15.586 1.673 1 98.69 57 ALA B CA 1
ATOM 1454 C C . ALA B 1 57 ? 15 15.414 3.082 1 98.69 57 ALA B C 1
ATOM 1456 O O . ALA B 1 57 ? 14.242 15.25 4.039 1 98.69 57 ALA B O 1
ATOM 1457 N N . PRO B 1 58 ? 16.406 15.32 3.176 1 98.62 58 PRO B N 1
ATOM 1458 C CA . PRO B 1 58 ? 16.969 15.359 4.531 1 98.62 58 PRO B CA 1
ATOM 1459 C C . PRO B 1 58 ? 16.375 16.484 5.379 1 98.62 58 PRO B C 1
ATOM 1461 O O . PRO B 1 58 ? 16.344 17.641 4.945 1 98.62 58 PRO B O 1
ATOM 1464 N N . GLY B 1 59 ? 15.773 16.109 6.48 1 97.94 59 GLY B N 1
ATOM 1465 C CA . GLY B 1 59 ? 15.203 17.094 7.395 1 97.94 59 GLY B CA 1
ATOM 1466 C C . GLY B 1 59 ? 13.805 17.531 6.996 1 97.94 59 GLY B C 1
ATOM 1467 O O . GLY B 1 59 ? 13.188 18.344 7.684 1 97.94 59 GLY B O 1
ATOM 1468 N N . GLY B 1 60 ? 13.281 16.969 5.973 1 98.5 60 GLY B N 1
ATOM 1469 C CA . GLY B 1 60 ? 11.984 17.391 5.461 1 98.5 60 GLY B CA 1
ATOM 1470 C C . GLY B 1 60 ? 10.828 16.938 6.34 1 98.5 60 GLY B C 1
ATOM 1471 O O . GLY B 1 60 ? 10.945 15.969 7.086 1 98.5 60 GLY B O 1
ATOM 1472 N N . PHE B 1 61 ? 9.703 17.672 6.203 1 98.19 61 PHE B N 1
ATOM 1473 C CA . PHE B 1 61 ? 8.516 17.344 6.988 1 98.19 61 PHE B CA 1
ATOM 1474 C C . PHE B 1 61 ? 7.262 17.906 6.328 1 98.19 61 PHE B C 1
ATOM 1476 O O . PHE B 1 61 ? 7.348 18.734 5.422 1 98.19 61 PHE B O 1
ATOM 1483 N N . SER B 1 62 ? 6.156 17.344 6.73 1 97 62 SER B N 1
ATOM 1484 C CA . SER B 1 62 ? 4.84 17.859 6.375 1 97 62 SER B CA 1
ATOM 1485 C C . SER B 1 62 ? 4.156 18.5 7.582 1 97 62 SER B C 1
ATOM 1487 O O . SER B 1 62 ? 4.227 17.969 8.695 1 97 62 SER B O 1
ATOM 1489 N N . GLU B 1 63 ? 3.463 19.594 7.328 1 95.56 63 GLU B N 1
ATOM 1490 C CA . GLU B 1 63 ? 2.66 20.203 8.391 1 95.56 63 GLU B CA 1
ATOM 1491 C C . GLU B 1 63 ? 1.457 19.328 8.734 1 95.56 63 GLU B C 1
ATOM 1493 O O . GLU B 1 63 ? 1.034 18.5 7.926 1 95.56 63 GLU B O 1
ATOM 1498 N N . GLY B 1 64 ? 0.919 19.516 9.922 1 96.75 64 GLY B N 1
ATOM 1499 C CA . GLY B 1 64 ? -0.262 18.781 10.336 1 96.75 64 GLY B CA 1
ATOM 1500 C C . GLY B 1 64 ? -1.422 18.922 9.367 1 96.75 64 GLY B C 1
ATOM 1501 O O . GLY B 1 64 ? -1.669 20 8.844 1 96.75 64 GLY B O 1
ATOM 1502 N N . HIS B 1 65 ? -2.17 17.859 9.195 1 97.81 65 HIS B N 1
ATOM 1503 C CA . HIS B 1 65 ? -3.246 17.859 8.211 1 97.81 65 HIS B CA 1
ATOM 1504 C C . HIS B 1 65 ? -4.27 16.766 8.516 1 97.81 65 HIS B C 1
ATOM 1506 O O . HIS B 1 65 ? -4.043 15.922 9.391 1 97.81 65 HIS B O 1
ATOM 1512 N N . THR B 1 66 ? -5.391 16.875 7.859 1 98.19 66 THR B N 1
ATOM 1513 C CA . THR B 1 66 ? -6.402 15.836 7.812 1 98.19 66 THR B CA 1
ATOM 1514 C C . THR B 1 66 ? -6.641 15.375 6.375 1 98.19 66 THR B C 1
ATOM 1516 O O . THR B 1 66 ? -6.094 15.953 5.434 1 98.19 66 THR B O 1
ATOM 1519 N N . HIS B 1 67 ? -7.383 14.273 6.277 1 98.44 67 HIS B N 1
ATOM 1520 C CA . HIS B 1 67 ? -7.789 13.719 4.988 1 98.44 67 HIS B CA 1
ATOM 1521 C C . HIS B 1 67 ? -9.305 13.742 4.832 1 98.44 67 HIS B C 1
ATOM 1523 O O . HIS B 1 67 ? -10.023 14.078 5.773 1 98.44 67 HIS B O 1
ATOM 1529 N N . PRO B 1 68 ? -9.797 13.516 3.562 1 98.06 68 PRO B N 1
ATOM 1530 C CA . PRO B 1 68 ? -11.25 13.398 3.443 1 98.06 68 PRO B CA 1
ATOM 1531 C C . PRO B 1 68 ? -11.852 12.445 4.473 1 98.06 68 PRO B C 1
ATOM 1533 O O . PRO B 1 68 ? -11.258 11.406 4.781 1 98.06 68 PRO B O 1
ATOM 1536 N N . VAL B 1 69 ? -13.016 12.719 4.922 1 97.44 69 VAL B N 1
ATOM 1537 C CA . VAL B 1 69 ? -13.656 11.922 5.965 1 97.44 69 VAL B CA 1
ATOM 1538 C C . VAL B 1 69 ? -13.938 10.516 5.445 1 97.44 69 VAL B C 1
ATOM 1540 O O . VAL B 1 69 ? -14.094 9.578 6.23 1 97.44 69 VAL B O 1
ATOM 1543 N N . SER B 1 70 ? -13.953 10.336 4.168 1 98.12 70 SER B N 1
ATOM 1544 C CA . SER B 1 70 ? -14.203 9.031 3.57 1 98.12 70 SER B CA 1
ATOM 1545 C C . SER B 1 70 ? -12.93 8.188 3.521 1 98.12 70 SER B C 1
ATOM 1547 O O . SER B 1 70 ? -12.984 7 3.209 1 98.12 70 SER B O 1
ATOM 1549 N N . ALA B 1 71 ? -11.859 8.758 3.865 1 98.75 71 ALA B N 1
ATOM 1550 C CA . ALA B 1 71 ? -10.586 8.125 3.557 1 98.75 71 ALA B CA 1
ATOM 1551 C C . ALA B 1 71 ? -10.133 7.215 4.699 1 98.75 71 ALA B C 1
ATOM 1553 O O . ALA B 1 71 ? -10.141 7.621 5.863 1 98.75 71 ALA B O 1
ATOM 1554 N N . PHE B 1 72 ? -9.812 5.996 4.398 1 98.88 72 PHE B N 1
ATOM 1555 C CA . PHE B 1 72 ? -8.914 5.141 5.168 1 98.88 72 PHE B CA 1
ATOM 1556 C C . PHE B 1 72 ? -7.543 5.066 4.508 1 98.88 72 PHE B C 1
ATOM 1558 O O . PHE B 1 72 ? -7.441 4.891 3.293 1 98.88 72 PHE B O 1
ATOM 1565 N N . ILE B 1 73 ? -6.465 5.176 5.316 1 98.94 73 ILE B N 1
ATOM 1566 C CA . ILE B 1 73 ? -5.117 5.215 4.754 1 98.94 73 ILE B CA 1
ATOM 1567 C C . ILE B 1 73 ? -4.262 4.125 5.398 1 98.94 73 ILE B C 1
ATOM 1569 O O . ILE B 1 73 ? -4.262 3.967 6.621 1 98.94 73 ILE B O 1
ATOM 1573 N N . TYR B 1 74 ? -3.584 3.389 4.613 1 98.94 74 TYR B N 1
ATOM 1574 C CA . TYR B 1 74 ? -2.482 2.512 4.988 1 98.94 74 TYR B CA 1
ATOM 1575 C C . TYR B 1 74 ? -1.156 3.043 4.457 1 98.94 74 TYR B C 1
ATOM 1577 O O . TYR B 1 74 ? -0.919 3.041 3.248 1 98.94 74 TYR B O 1
ATOM 1585 N N . ALA B 1 75 ? -0.271 3.475 5.332 1 98.94 75 ALA B N 1
ATOM 1586 C CA . ALA B 1 75 ? 0.973 4.133 4.945 1 98.94 75 ALA B CA 1
ATOM 1587 C C . ALA B 1 75 ? 2.18 3.246 5.242 1 98.94 75 ALA B C 1
ATOM 1589 O O . ALA B 1 75 ? 2.334 2.75 6.359 1 98.94 75 ALA B O 1
ATOM 1590 N N . THR B 1 76 ? 3.008 3.062 4.285 1 98.94 76 THR B N 1
ATOM 1591 C CA . THR B 1 76 ? 4.211 2.246 4.41 1 98.94 76 THR B CA 1
ATOM 1592 C C . THR B 1 76 ? 5.457 3.072 4.105 1 98.94 76 THR B C 1
ATOM 1594 O O . THR B 1 76 ? 5.52 3.762 3.084 1 98.94 76 THR B O 1
ATOM 1597 N N . VAL B 1 77 ? 6.484 2.945 4.984 1 98.94 77 VAL B N 1
ATOM 1598 C CA . VAL B 1 77 ? 7.766 3.58 4.688 1 98.94 77 VAL B CA 1
ATOM 1599 C C . VAL B 1 77 ? 8.531 2.748 3.662 1 98.94 77 VAL B C 1
ATOM 1601 O O . VAL B 1 77 ? 8.797 1.565 3.887 1 98.94 77 VAL B O 1
ATOM 1604 N N . LEU B 1 78 ? 8.844 3.43 2.551 1 98.81 78 LEU B N 1
ATOM 1605 C CA . LEU B 1 78 ? 9.555 2.717 1.493 1 98.81 78 LEU B CA 1
ATOM 1606 C C . LEU B 1 78 ? 11.062 2.836 1.673 1 98.81 78 LEU B C 1
ATOM 1608 O O . LEU B 1 78 ? 11.812 1.933 1.293 1 98.81 78 LEU B O 1
ATOM 1612 N N . GLU B 1 79 ? 11.5 3.906 2.139 1 98.69 79 GLU B N 1
ATOM 1613 C CA . GLU B 1 79 ? 12.906 4.258 2.291 1 98.69 79 GLU B CA 1
ATOM 1614 C C . GLU B 1 79 ? 13.125 5.16 3.504 1 98.69 79 GLU B C 1
ATOM 1616 O O . GLU B 1 79 ? 12.336 6.07 3.756 1 98.69 79 GLU B O 1
ATOM 1621 N N . GLY B 1 80 ? 14.258 4.883 4.211 1 98.69 80 GLY B N 1
ATOM 1622 C CA . GLY B 1 80 ? 14.578 5.707 5.367 1 98.69 80 GLY B CA 1
ATOM 1623 C C . GLY B 1 80 ? 13.68 5.43 6.559 1 98.69 80 GLY B C 1
ATOM 1624 O O . GLY B 1 80 ? 13.328 4.277 6.824 1 98.69 80 GLY B O 1
ATOM 1625 N N . ALA B 1 81 ? 13.531 6.484 7.363 1 98.88 81 ALA B N 1
ATOM 1626 C CA . ALA B 1 81 ? 12.711 6.414 8.562 1 98.88 81 ALA B CA 1
ATOM 1627 C C . ALA B 1 81 ? 11.891 7.691 8.742 1 98.88 81 ALA B C 1
ATOM 1629 O O . ALA B 1 81 ? 12.383 8.789 8.492 1 98.88 81 ALA B O 1
ATOM 1630 N N . ILE B 1 82 ? 10.672 7.484 9.156 1 98.88 82 ILE B N 1
ATOM 1631 C CA . ILE B 1 82 ? 9.727 8.594 9.281 1 98.88 82 ILE B CA 1
ATOM 1632 C C . ILE B 1 82 ? 9.148 8.633 10.688 1 98.88 82 ILE B C 1
ATOM 1634 O O . ILE B 1 82 ? 8.711 7.602 11.211 1 98.88 82 ILE B O 1
ATOM 1638 N N . ARG B 1 83 ? 9.211 9.75 11.289 1 98.88 83 ARG B N 1
ATOM 1639 C CA . ARG B 1 83 ? 8.516 10.016 12.547 1 98.88 83 ARG B CA 1
ATOM 1640 C C . ARG B 1 83 ? 7.082 10.477 12.289 1 98.88 83 ARG B C 1
ATOM 1642 O O . ARG B 1 83 ? 6.852 11.414 11.523 1 98.88 83 ARG B O 1
ATOM 1649 N N . SER B 1 84 ? 6.113 9.758 12.906 1 98.81 84 SER B N 1
ATOM 1650 C CA . SER B 1 84 ? 4.707 10.031 12.625 1 98.81 84 SER B CA 1
ATOM 1651 C C . SER B 1 84 ? 3.879 10.031 13.906 1 98.81 84 SER B C 1
ATOM 1653 O O . SER B 1 84 ? 4.129 9.242 14.82 1 98.81 84 SER B O 1
ATOM 1655 N N . GLN B 1 85 ? 2.93 10.898 13.984 1 98.62 85 GLN B N 1
ATOM 1656 C CA . GLN B 1 85 ? 1.93 10.938 15.047 1 98.62 85 GLN B CA 1
ATOM 1657 C C . GLN B 1 85 ? 0.526 11.117 14.477 1 98.62 85 GLN B C 1
ATOM 1659 O O . GLN B 1 85 ? 0.27 12.07 13.734 1 98.62 85 GLN B O 1
ATOM 1664 N N . VAL B 1 86 ? -0.28 10.227 14.812 1 98.44 86 VAL B N 1
ATOM 1665 C CA . VAL B 1 86 ? -1.691 10.289 14.445 1 98.44 86 VAL B CA 1
ATOM 1666 C C . VAL B 1 86 ? -2.535 10.562 15.688 1 98.44 86 VAL B C 1
ATOM 1668 O O . VAL B 1 86 ? -2.369 9.906 16.719 1 98.44 86 VAL B O 1
ATOM 1671 N N . ASN B 1 87 ? -3.379 11.578 15.531 1 97.94 87 ASN B N 1
ATOM 1672 C CA . ASN B 1 87 ? -4.16 12.078 16.656 1 97.94 87 ASN B CA 1
ATOM 1673 C C . ASN B 1 87 ? -3.277 12.344 17.875 1 97.94 87 ASN B C 1
ATOM 1675 O O . ASN B 1 87 ? -2.273 13.047 17.781 1 97.94 87 ASN B O 1
ATOM 1679 N N . ASP B 1 88 ? -3.674 11.898 19.062 1 96.75 88 ASP B N 1
ATOM 1680 C CA . ASP B 1 88 ? -2.924 12.148 20.281 1 96.75 88 ASP B CA 1
ATOM 1681 C C . ASP B 1 88 ? -2.139 10.906 20.703 1 96.75 88 ASP B C 1
ATOM 1683 O O . ASP B 1 88 ? -1.854 10.727 21.891 1 96.75 88 ASP B O 1
ATOM 1687 N N . GLY B 1 89 ? -1.975 10.062 19.766 1 97.5 89 GLY B N 1
ATOM 1688 C CA . GLY B 1 89 ? -1.155 8.898 20.047 1 97.5 89 GLY B CA 1
ATOM 1689 C C . GLY B 1 89 ? 0.319 9.227 20.188 1 97.5 89 GLY B C 1
ATOM 1690 O O . GLY B 1 89 ? 0.716 10.391 20.078 1 97.5 89 GLY B O 1
ATOM 1691 N N . PRO B 1 90 ? 1.086 8.25 20.453 1 98 90 PRO B N 1
ATOM 1692 C CA . PRO B 1 90 ? 2.525 8.492 20.562 1 98 90 PRO B CA 1
ATOM 1693 C C . PRO B 1 90 ? 3.172 8.875 19.234 1 98 90 PRO B C 1
ATOM 1695 O O . PRO B 1 90 ? 2.715 8.438 18.188 1 98 90 PRO B O 1
ATOM 1698 N N . VAL B 1 91 ? 4.184 9.664 19.297 1 98.25 91 VAL B N 1
ATOM 1699 C CA . VAL B 1 91 ? 5.066 9.859 18.156 1 98.25 91 VAL B CA 1
ATOM 1700 C C . VAL B 1 91 ? 5.934 8.617 17.953 1 98.25 91 VAL B C 1
ATOM 1702 O O . VAL B 1 91 ? 6.707 8.242 18.844 1 98.25 91 VAL B O 1
ATOM 1705 N N . THR B 1 92 ? 5.859 8.016 16.844 1 98.81 92 THR B N 1
ATOM 1706 C CA . THR B 1 92 ? 6.539 6.75 16.578 1 98.81 92 THR B CA 1
ATOM 1707 C C . THR B 1 92 ? 7.414 6.855 15.336 1 98.81 92 THR B C 1
ATOM 1709 O O . THR B 1 92 ? 7.035 7.504 14.359 1 98.81 92 THR B O 1
ATOM 1712 N N . VAL B 1 93 ? 8.586 6.219 15.438 1 98.94 93 VAL B N 1
ATOM 1713 C CA . VAL B 1 93 ? 9.461 6.145 14.266 1 98.94 93 VAL B CA 1
ATOM 1714 C C . VAL B 1 93 ? 9.211 4.836 13.523 1 98.94 93 VAL B C 1
ATOM 1716 O O . VAL B 1 93 ? 9.219 3.76 14.125 1 98.94 93 VAL B O 1
ATOM 1719 N N . TYR B 1 94 ? 8.953 4.926 12.219 1 98.88 94 TYR B N 1
ATOM 1720 C CA . TYR B 1 94 ? 8.773 3.785 11.328 1 98.88 94 TYR B CA 1
ATOM 1721 C C . TYR B 1 94 ? 9.906 3.705 10.312 1 98.88 94 TYR B C 1
ATOM 1723 O O . TYR B 1 94 ? 10.227 4.695 9.648 1 98.88 94 TYR B O 1
ATOM 1731 N N . SER B 1 95 ? 10.492 2.531 10.203 1 98.69 95 SER B N 1
ATOM 1732 C CA . SER B 1 95 ? 11.547 2.307 9.219 1 98.69 95 SER B CA 1
ATOM 1733 C C . SER B 1 95 ? 10.992 1.657 7.957 1 98.69 95 SER B C 1
ATOM 1735 O O . SER B 1 95 ? 9.836 1.242 7.922 1 98.69 95 SER B O 1
ATOM 1737 N N . ALA B 1 96 ? 11.883 1.624 6.926 1 98.31 96 ALA B N 1
ATOM 1738 C CA . ALA B 1 96 ? 11.469 1.03 5.656 1 98.31 96 ALA B CA 1
ATOM 1739 C C . ALA B 1 96 ? 10.812 -0.329 5.875 1 98.31 96 ALA B C 1
ATOM 1741 O O . ALA B 1 96 ? 11.344 -1.178 6.594 1 98.31 96 ALA B O 1
ATOM 1742 N N . GLY B 1 97 ? 9.641 -0.48 5.301 1 97.75 97 GLY B N 1
ATOM 1743 C CA . GLY B 1 97 ? 8.891 -1.716 5.426 1 97.75 97 GLY B CA 1
ATOM 1744 C C . GLY B 1 97 ? 7.836 -1.667 6.516 1 97.75 97 GLY B C 1
ATOM 1745 O O . GLY B 1 97 ? 6.898 -2.469 6.52 1 97.75 97 GLY B O 1
ATOM 1746 N N . GLU B 1 98 ? 7.984 -0.767 7.449 1 98.56 98 GLU B N 1
ATOM 1747 C CA . GLU B 1 98 ? 6.996 -0.625 8.508 1 98.56 98 GLU B CA 1
ATOM 1748 C C . GLU B 1 98 ? 5.863 0.31 8.086 1 98.56 98 GLU B C 1
ATOM 1750 O O . GLU B 1 98 ? 6.016 1.087 7.141 1 98.56 98 GLU B O 1
ATOM 1755 N N . SER B 1 99 ? 4.695 0.133 8.836 1 98.81 99 SER B N 1
ATOM 1756 C CA . SER B 1 99 ? 3.512 0.846 8.375 1 98.81 99 SER B CA 1
ATOM 1757 C C . SER B 1 99 ? 2.684 1.364 9.547 1 98.81 99 SER B C 1
ATOM 1759 O O . SER B 1 99 ? 2.914 0.982 10.695 1 98.81 99 SER B O 1
ATOM 1761 N N . PHE B 1 100 ? 1.821 2.287 9.273 1 98.62 100 PHE B N 1
ATOM 1762 C CA . PHE B 1 100 ? 0.757 2.756 10.156 1 98.62 100 PHE B CA 1
ATOM 1763 C C . PHE B 1 100 ? -0.5 3.084 9.359 1 98.62 100 PHE B C 1
ATOM 1765 O O . PHE B 1 100 ? -0.474 3.094 8.125 1 98.62 100 PHE B O 1
ATOM 1772 N N . SER B 1 101 ? -1.615 3.309 10.07 1 98.75 101 SER B N 1
ATOM 1773 C CA . SER B 1 101 ? -2.869 3.631 9.398 1 98.75 101 SER B CA 1
ATOM 1774 C C . SER B 1 101 ? -3.475 4.918 9.945 1 98.75 101 SER B C 1
ATOM 1776 O O . SER B 1 101 ? -3.174 5.32 11.078 1 98.75 101 SER B O 1
ATOM 1778 N N . GLU B 1 102 ? -4.18 5.582 9.148 1 98.75 102 GLU B N 1
ATOM 1779 C CA . GLU B 1 102 ? -5.039 6.707 9.508 1 98.75 102 GLU B CA 1
ATOM 1780 C C . GLU B 1 102 ? -6.496 6.414 9.18 1 98.75 102 GLU B C 1
ATOM 1782 O O . GLU B 1 102 ? -6.828 6.078 8.039 1 98.75 102 GLU B O 1
ATOM 1787 N N . LEU B 1 103 ? -7.363 6.512 10.164 1 98.44 103 LEU B N 1
ATOM 1788 C CA . LEU B 1 103 ? -8.789 6.242 10 1 98.44 103 LEU B CA 1
ATOM 1789 C C . LEU B 1 103 ? -9.539 7.512 9.617 1 98.44 103 LEU B C 1
ATOM 1791 O O . LEU B 1 103 ? -9.023 8.617 9.781 1 98.44 103 LEU B O 1
ATOM 1795 N N . PRO B 1 104 ? -10.773 7.301 9.047 1 98.12 104 PRO B N 1
ATOM 1796 C CA . PRO B 1 104 ? -11.578 8.484 8.742 1 98.12 104 PRO B CA 1
ATOM 1797 C C . PRO B 1 104 ? -11.672 9.461 9.914 1 98.12 104 PRO B C 1
ATOM 1799 O O . PRO B 1 104 ? -11.992 9.055 11.039 1 98.12 104 PRO B O 1
ATOM 1802 N N . GLY B 1 105 ? -11.25 10.672 9.648 1 96.44 105 GLY B N 1
ATOM 1803 C CA . GLY B 1 105 ? -11.391 11.711 10.656 1 96.44 105 GLY B CA 1
ATOM 1804 C C . GLY B 1 105 ? -10.117 11.953 11.445 1 96.44 105 GLY B C 1
ATOM 1805 O O . GLY B 1 105 ? -10.023 12.922 12.203 1 96.44 105 GLY B O 1
ATOM 1806 N N . ASP B 1 106 ? -9.133 11.125 11.297 1 98.25 106 ASP B N 1
ATOM 1807 C CA . ASP B 1 106 ? -7.891 11.258 12.062 1 98.25 106 ASP B CA 1
ATOM 1808 C C . ASP B 1 106 ? -7.117 12.5 11.633 1 98.25 106 ASP B C 1
ATOM 1810 O O . ASP B 1 106 ? -7.219 12.938 10.484 1 98.25 106 ASP B O 1
ATOM 1814 N N . ARG B 1 107 ? -6.371 13.023 12.57 1 98.44 107 ARG B N 1
ATOM 1815 C CA . ARG B 1 107 ? -5.406 14.094 12.344 1 98.44 107 ARG B CA 1
ATOM 1816 C C . ARG B 1 107 ? -3.984 13.547 12.297 1 98.44 107 ARG B C 1
ATOM 1818 O O . ARG B 1 107 ? -3.574 12.797 13.188 1 98.44 107 ARG B O 1
ATOM 1825 N N . HIS B 1 108 ? -3.273 13.82 11.281 1 98.31 108 HIS B N 1
ATOM 1826 C CA . HIS B 1 108 ? -1.854 13.492 11.18 1 98.31 108 HIS B CA 1
ATOM 1827 C C . HIS B 1 108 ? -0.987 14.695 11.555 1 98.31 108 HIS B C 1
ATOM 1829 O O . HIS B 1 108 ? -0.72 15.555 10.719 1 98.31 108 HIS B O 1
ATOM 1835 N N . GLY B 1 109 ? -0.49 14.68 12.781 1 97.25 109 GLY B N 1
ATOM 1836 C CA . GLY B 1 109 ? 0.118 15.875 13.352 1 97.25 109 GLY B CA 1
ATOM 1837 C C . GLY B 1 109 ? 1.608 15.969 13.086 1 97.25 109 GLY B C 1
ATOM 1838 O O . GLY B 1 109 ? 2.168 17.062 13.047 1 97.25 109 GLY B O 1
ATOM 1839 N N . VAL B 1 110 ? 2.209 14.82 13.07 1 97.12 110 VAL B N 1
ATOM 1840 C CA . VAL B 1 110 ? 3.645 14.766 12.82 1 97.12 110 VAL B CA 1
ATOM 1841 C C . VAL B 1 110 ? 3.926 13.812 11.656 1 97.12 110 VAL B C 1
ATOM 1843 O O . VAL B 1 110 ? 3.41 12.695 11.625 1 97.12 110 VAL B O 1
ATOM 1846 N N . SER B 1 111 ? 4.609 14.25 10.719 1 98.31 111 SER B N 1
ATOM 1847 C CA . SER B 1 111 ? 5.16 13.453 9.625 1 98.31 111 SER B CA 1
ATOM 1848 C C . SER B 1 111 ? 6.484 14.023 9.133 1 98.31 111 SER B C 1
ATOM 1850 O O . SER B 1 111 ? 6.508 15.062 8.469 1 98.31 111 SER B O 1
ATOM 1852 N N . GLU B 1 112 ? 7.574 13.312 9.422 1 98.44 112 GLU B N 1
ATOM 1853 C CA . GLU B 1 112 ? 8.844 13.953 9.102 1 98.44 112 GLU B CA 1
ATOM 1854 C C . GLU B 1 112 ? 9.961 12.914 8.945 1 98.44 112 GLU B C 1
ATOM 1856 O O . GLU B 1 112 ? 9.93 11.867 9.586 1 98.44 112 GLU B O 1
ATOM 1861 N N . ASN B 1 113 ? 10.898 13.281 8.102 1 98.81 113 ASN B N 1
ATOM 1862 C CA . ASN B 1 113 ? 12.133 12.531 7.926 1 98.81 113 ASN B CA 1
ATOM 1863 C C . ASN B 1 113 ? 13.023 12.633 9.164 1 98.81 113 ASN B C 1
ATOM 1865 O O . ASN B 1 113 ? 13.359 13.727 9.602 1 98.81 113 ASN B O 1
ATOM 1869 N N . THR B 1 114 ? 13.453 11.453 9.664 1 98.75 114 THR B N 1
ATOM 1870 C CA . THR B 1 114 ? 14.266 11.484 10.875 1 98.75 114 THR B CA 1
ATOM 1871 C C . THR B 1 114 ? 15.711 11.852 10.547 1 98.75 114 THR B C 1
ATOM 1873 O O . THR B 1 114 ? 16.469 12.258 11.422 1 98.75 114 THR B O 1
ATOM 1876 N N . SER B 1 115 ? 16.078 11.656 9.305 1 98.88 115 SER B N 1
ATOM 1877 C CA . SER B 1 115 ? 17.469 11.891 8.898 1 98.88 115 SER B CA 1
ATOM 1878 C C . SER B 1 115 ? 17.656 13.328 8.422 1 98.88 115 SER B C 1
ATOM 1880 O O . SER B 1 115 ? 16.828 13.867 7.695 1 98.88 115 SER B O 1
ATOM 1882 N N . THR B 1 116 ? 18.75 13.93 8.797 1 98.38 116 THR B N 1
ATOM 1883 C CA . THR B 1 116 ? 19.109 15.25 8.297 1 98.38 116 THR B CA 1
ATOM 1884 C C . THR B 1 116 ? 20.047 15.141 7.105 1 98.38 116 THR B C 1
ATOM 1886 O O . THR B 1 116 ? 20.453 16.156 6.531 1 98.38 116 THR B O 1
ATOM 1889 N N . THR B 1 117 ? 20.391 13.875 6.652 1 98.75 117 THR B N 1
ATOM 1890 C CA . THR B 1 117 ? 21.391 13.75 5.59 1 98.75 117 THR B CA 1
ATOM 1891 C C . THR B 1 117 ? 20.859 12.859 4.469 1 98.75 117 THR B C 1
ATOM 1893 O O . THR B 1 117 ? 21.375 12.891 3.348 1 98.75 117 THR B O 1
ATOM 1896 N N . LYS B 1 118 ? 19.922 11.992 4.703 1 98.81 118 LYS B N 1
ATOM 1897 C CA . LYS B 1 118 ? 19.375 11.078 3.701 1 98.81 118 LYS B CA 1
ATOM 1898 C C . LYS B 1 118 ? 17.891 11.312 3.482 1 98.81 118 LYS B C 1
ATOM 1900 O O . LYS B 1 118 ? 17.172 11.695 4.41 1 98.81 118 LYS B O 1
ATOM 1905 N N . PRO B 1 119 ? 17.391 11.062 2.312 1 98.81 119 PRO B N 1
ATOM 1906 C CA . PRO B 1 119 ? 15.953 11.203 2.062 1 98.81 119 PRO B CA 1
ATOM 1907 C C . PRO B 1 119 ? 15.133 10.07 2.678 1 98.81 119 PRO B C 1
ATOM 1909 O O . PRO B 1 119 ? 15.703 9.078 3.143 1 98.81 119 PRO B O 1
ATOM 1912 N N . ALA B 1 120 ? 13.883 10.281 2.752 1 98.81 120 ALA B N 1
ATOM 1913 C CA . ALA B 1 120 ? 12.906 9.25 3.123 1 98.81 120 ALA B CA 1
ATOM 1914 C C . ALA B 1 120 ? 11.703 9.273 2.184 1 98.81 120 ALA B C 1
ATOM 1916 O O . ALA B 1 120 ? 11.406 10.297 1.568 1 98.81 120 ALA B O 1
ATOM 1917 N N . LYS B 1 121 ? 11.055 8.055 2.027 1 98.88 121 LYS B N 1
ATOM 1918 C CA . LYS B 1 121 ? 9.867 7.93 1.185 1 98.88 121 LYS B CA 1
ATOM 1919 C C . LYS B 1 121 ? 8.75 7.203 1.919 1 98.88 121 LYS B C 1
ATOM 1921 O O . LYS B 1 121 ? 8.984 6.18 2.566 1 98.88 121 LYS B O 1
ATOM 1926 N N . LEU B 1 122 ? 7.609 7.789 1.794 1 98.88 122 LEU B N 1
ATOM 1927 C CA . LEU B 1 122 ? 6.383 7.246 2.365 1 98.88 122 LEU B CA 1
ATOM 1928 C C . LEU B 1 122 ? 5.324 7.039 1.286 1 98.88 122 LEU B C 1
ATOM 1930 O O . LEU B 1 122 ? 5.059 7.941 0.491 1 98.88 122 LEU B O 1
ATOM 1934 N N . LEU B 1 123 ? 4.809 5.809 1.184 1 98.94 123 LEU B N 1
ATOM 1935 C CA . LEU B 1 123 ? 3.678 5.535 0.303 1 98.94 123 LEU B CA 1
ATOM 1936 C C . LEU B 1 123 ? 2.383 5.426 1.1 1 98.94 123 LEU B C 1
ATOM 1938 O O . LEU B 1 123 ? 2.244 4.543 1.951 1 98.94 123 LEU B O 1
ATOM 1942 N N . ALA B 1 124 ? 1.514 6.32 0.865 1 98.94 124 ALA B N 1
ATOM 1943 C CA . ALA B 1 124 ? 0.185 6.301 1.47 1 98.94 124 ALA B CA 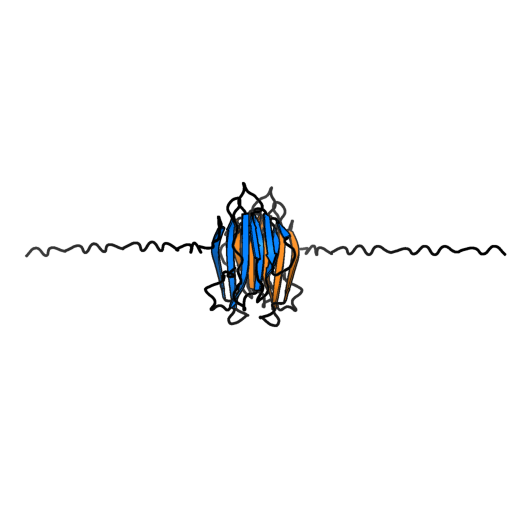1
ATOM 1944 C C . ALA B 1 124 ? -0.85 5.734 0.5 1 98.94 124 ALA B C 1
ATOM 1946 O O . ALA B 1 124 ? -1.128 6.336 -0.54 1 98.94 124 ALA B O 1
ATOM 1947 N N . VAL B 1 125 ? -1.415 4.621 0.85 1 98.94 125 VAL B N 1
ATOM 1948 C CA . VAL B 1 125 ? -2.477 4.004 0.062 1 98.94 125 VAL B CA 1
ATOM 1949 C C . VAL B 1 125 ? -3.836 4.348 0.667 1 98.94 125 VAL B C 1
ATOM 1951 O O . VAL B 1 125 ? -4.133 3.965 1.801 1 98.94 125 VAL B O 1
ATOM 1954 N N . PHE B 1 126 ? -4.66 5.047 -0.118 1 98.94 126 PHE B N 1
ATOM 1955 C CA . PHE B 1 126 ? -5.988 5.492 0.282 1 98.94 126 PHE B CA 1
ATOM 1956 C C . PHE B 1 126 ? -7.059 4.535 -0.235 1 98.94 126 PHE B C 1
ATOM 1958 O O . PHE B 1 126 ? -6.984 4.07 -1.375 1 98.94 126 PHE B O 1
ATOM 1965 N N . VAL B 1 127 ? -7.984 4.148 0.598 1 98.94 127 VAL B N 1
ATOM 1966 C CA . VAL B 1 127 ? -9.328 3.797 0.149 1 98.94 127 VAL B CA 1
ATOM 1967 C C . VAL B 1 127 ? -10.281 4.957 0.42 1 98.94 127 VAL B C 1
ATOM 1969 O O . VAL B 1 127 ? -10.523 5.316 1.576 1 98.94 127 VAL B O 1
ATOM 1972 N N . VAL B 1 128 ? -10.797 5.59 -0.689 1 98.88 128 VAL B N 1
ATOM 1973 C CA . VAL B 1 128 ? -11.445 6.891 -0.55 1 98.88 128 VAL B CA 1
ATOM 1974 C C . VAL B 1 128 ? -12.539 7.039 -1.604 1 98.88 128 VAL B C 1
ATOM 1976 O O . VAL B 1 128 ? -12.539 6.332 -2.613 1 98.88 128 VAL B O 1
ATOM 1979 N N . ASP B 1 129 ? -13.5 7.953 -1.319 1 98.81 129 ASP B N 1
ATOM 1980 C CA . ASP B 1 129 ? -14.5 8.227 -2.346 1 98.81 129 ASP B CA 1
ATOM 1981 C C . ASP B 1 129 ? -13.844 8.672 -3.65 1 98.81 129 ASP B C 1
ATOM 1983 O O . ASP B 1 129 ? -12.961 9.531 -3.646 1 98.81 129 ASP B O 1
ATOM 1987 N N . THR B 1 130 ? -14.344 8.062 -4.723 1 98.75 130 THR B N 1
ATOM 1988 C CA . THR B 1 130 ? -13.781 8.305 -6.051 1 98.75 130 THR B CA 1
ATOM 1989 C C . THR B 1 130 ? -13.797 9.797 -6.379 1 98.75 130 THR B C 1
ATOM 1991 O O . THR B 1 130 ? -12.867 10.312 -7.004 1 98.75 130 THR B O 1
ATOM 1994 N N . ALA B 1 131 ? -14.703 10.523 -5.91 1 98.31 131 ALA B N 1
ATOM 1995 C CA . ALA B 1 131 ? -14.93 11.914 -6.297 1 98.31 131 ALA B CA 1
ATOM 1996 C C . ALA B 1 131 ? -13.945 12.844 -5.59 1 98.31 131 ALA B C 1
ATOM 1998 O O . ALA B 1 131 ? -13.812 14.016 -5.957 1 98.31 131 ALA B O 1
ATOM 1999 N N . GLU B 1 132 ? -13.297 12.344 -4.559 1 98.12 132 GLU B N 1
ATOM 2000 C CA . GLU B 1 132 ? -12.344 13.172 -3.824 1 98.12 132 GLU B CA 1
ATOM 2001 C C . GLU B 1 132 ? -11.109 13.469 -4.664 1 98.12 132 GLU B C 1
ATOM 2003 O O . GLU B 1 132 ? -10.398 12.547 -5.086 1 98.12 132 GLU B O 1
ATOM 2008 N N . THR B 1 133 ? -10.805 14.758 -4.883 1 96.62 133 THR B N 1
ATOM 2009 C CA . THR B 1 133 ? -9.625 15.148 -5.633 1 96.62 133 THR B CA 1
ATOM 2010 C C . THR B 1 133 ? -8.594 15.805 -4.723 1 96.62 133 THR B C 1
ATOM 2012 O O . THR B 1 133 ? -7.387 15.711 -4.961 1 96.62 133 THR B O 1
ATOM 2015 N N . GLU B 1 134 ? -9.094 16.5 -3.768 1 97.06 134 GLU B N 1
ATOM 2016 C CA . GLU B 1 134 ? -8.219 17 -2.715 1 97.06 134 GLU B CA 1
ATOM 2017 C C . GLU B 1 134 ? -8.078 15.977 -1.585 1 97.06 134 GLU B C 1
ATOM 2019 O O . GLU B 1 134 ? -9.07 15.602 -0.959 1 97.06 134 GLU B O 1
ATOM 2024 N N . LEU B 1 135 ? -6.824 15.602 -1.328 1 98.25 135 LEU B N 1
ATOM 2025 C CA . LEU B 1 135 ? -6.656 14.469 -0.432 1 98.25 135 LEU B CA 1
ATOM 2026 C C . LEU B 1 135 ? -6.094 14.914 0.913 1 98.25 135 LEU B C 1
ATOM 2028 O O . LEU B 1 135 ? -6.023 14.125 1.856 1 98.25 135 LEU B O 1
ATOM 2032 N N . THR B 1 136 ? -5.641 16.125 1.058 1 97.12 136 THR B N 1
ATOM 2033 C CA . THR B 1 136 ? -5.059 16.625 2.291 1 97.12 136 THR B CA 1
ATOM 2034 C C . THR B 1 136 ? -5.594 18.031 2.604 1 97.12 136 THR B C 1
ATOM 2036 O O . THR B 1 136 ? -5.754 18.844 1.701 1 97.12 136 THR B O 1
ATOM 2039 N N . PHE B 1 137 ? -5.852 18.281 3.875 1 96.19 137 PHE B N 1
ATOM 2040 C CA . PHE B 1 137 ? -6.32 19.578 4.355 1 96.19 137 PHE B CA 1
ATOM 2041 C C . PHE B 1 137 ? -5.488 20.047 5.543 1 96.19 137 PHE B C 1
ATOM 2043 O O . PHE B 1 137 ? -5.457 19.391 6.582 1 96.19 137 PHE B O 1
ATOM 2050 N N . PRO B 1 138 ? -4.812 21.172 5.375 1 94.12 138 PRO B N 1
ATOM 2051 C CA . PRO B 1 138 ? -4 21.672 6.488 1 94.12 138 PRO B CA 1
ATOM 2052 C C . PRO B 1 138 ? -4.82 21.938 7.75 1 94.12 138 PRO B C 1
ATOM 2054 O O . PRO B 1 138 ? -5.973 22.375 7.66 1 94.12 138 PRO B O 1
ATOM 2057 N N . ILE B 1 139 ? -4.203 21.531 8.93 1 90.44 139 ILE B N 1
ATOM 2058 C CA . ILE B 1 139 ? -4.828 21.891 10.203 1 90.44 139 ILE B CA 1
ATOM 2059 C C . ILE B 1 139 ? -4.383 23.281 10.625 1 90.44 139 ILE B C 1
ATOM 2061 O O . ILE B 1 139 ? -3.203 23.625 10.516 1 90.44 139 ILE B O 1
ATOM 2065 N N . LYS B 1 140 ? -5.254 24.266 10.578 1 73.06 140 LYS B N 1
ATOM 2066 C CA . LYS B 1 140 ? -4.926 25.609 11.039 1 73.06 140 LYS B CA 1
ATOM 2067 C C . LYS B 1 140 ? -4.477 25.594 12.5 1 73.06 140 LYS B C 1
ATOM 2069 O O . LYS B 1 140 ? -5.008 24.844 13.312 1 73.06 140 LYS B O 1
ATOM 2074 N N . GLU B 1 141 ? -3.15 26.078 12.727 1 56.91 141 GLU B N 1
ATOM 2075 C CA . GLU B 1 141 ? -2.703 26.297 14.102 1 56.91 141 GLU B CA 1
ATOM 2076 C C . GLU B 1 141 ? -3.75 27.047 14.914 1 56.91 141 GLU B C 1
ATOM 2078 O O . GLU B 1 141 ? -4.543 27.812 14.352 1 56.91 141 GLU B O 1
#

Sequence (282 aa):
MIKTLHFAVVLAALLSGTALAHDSSGGDEGAKVTLVYEHELPNVPGKSVKGVLVEYAPGGFSEGHTHPVSAFIYATVLEGAIRSQVNDGPVTVYSAGESFSELPGDRHGVSENTSTTKPAKLLAVFVVDTAETELTFPIKEMIKTLHFAVVLAALLSGTALAHDSSGGDEGAKVTLVYEHELPNVPGKSVKGVLVEYAPGGFSEGHTHPVSAFIYATVLEGAIRSQVNDGPVTVYSAGESFSELPGDRHGVSENTSTTKPAKLLAVFVVDTAETELTFPIKE

Secondary structure (DSSP, 8-state):
------------------------SS--EEEEEEEEEEEE-TTSTTEEEEEEEEEEEEEEEE--EE--TT-EEEEEEEESEEEEEETTS--EEEETT-EEEE-TT-EEEEEEES-SSS-EEEEEEEEEETT-----EE---/------------------------SS--EEEEEEEEEEEE-TTSTTEEEEEEEEEEEEEEEE--EE--TT-EEEEEEEESEEEEEETTS--EEEETT-EEEE-TT-EEEEEEES-SSS-EEEEEEEEEETT-----EE---

Radius of gyration: 24.6 Å; Cα contacts (8 Å, |Δi|>4): 671; chains: 2; bounding box: 41×68×126 Å

Solvent-accessible surface area (backbone atoms only — not comparable to full-atom values): 15556 Å² total; per-residue (Å²): 134,84,80,78,79,79,78,80,79,79,77,78,78,78,79,74,78,74,75,74,73,82,77,60,74,102,33,50,41,50,48,46,81,41,82,74,43,76,45,73,38,89,87,41,84,67,27,18,42,34,34,35,40,36,39,20,35,45,58,6,28,44,55,32,26,33,50,46,65,61,24,36,35,48,33,35,24,56,34,50,36,36,35,37,17,53,60,89,51,70,78,42,78,35,40,51,78,32,70,55,71,44,55,55,68,43,37,40,55,39,40,29,29,72,36,73,81,47,54,22,33,36,39,35,37,30,44,25,44,56,83,62,81,71,66,69,41,76,57,80,130,135,85,81,77,78,78,78,81,79,79,78,78,78,78,78,74,78,72,75,74,72,82,76,61,74,108,35,49,43,51,49,47,80,40,84,76,43,74,44,74,37,90,87,40,84,65,27,17,42,35,32,35,37,35,40,21,36,43,56,5,29,44,56,32,24,31,48,47,63,61,27,36,34,48,31,34,25,56,33,48,37,37,35,36,18,52,59,89,51,69,76,42,79,36,41,51,77,32,69,55,73,45,54,56,69,41,37,40,56,38,41,29,29,71,36,72,81,47,54,21,32,36,39,36,38,32,44,26,46,56,83,63,79,69,65,70,40,76,55,80,129